Protein AF-A0A2N2MAZ5-F1 (afdb_monomer)

Structure (mmCIF, N/CA/C/O backbone):
data_AF-A0A2N2MAZ5-F1
#
_entry.id   AF-A0A2N2MAZ5-F1
#
loop_
_atom_site.group_PDB
_atom_site.id
_atom_site.type_symbol
_atom_site.label_atom_id
_atom_site.label_alt_id
_atom_site.label_comp_id
_atom_site.label_asym_id
_atom_site.label_entity_id
_atom_site.label_seq_id
_atom_site.pdbx_PDB_ins_code
_atom_site.Cartn_x
_atom_site.Cartn_y
_atom_site.Cartn_z
_atom_site.occupancy
_atom_site.B_iso_or_equiv
_atom_site.auth_seq_id
_atom_site.auth_comp_id
_atom_site.auth_asym_id
_atom_site.auth_atom_id
_atom_site.pdbx_PDB_model_num
ATOM 1 N N . MET A 1 1 ? -3.517 18.490 10.502 1.00 66.88 1 MET A N 1
ATOM 2 C CA . MET A 1 1 ? -3.251 17.790 9.231 1.00 66.88 1 MET A CA 1
ATOM 3 C C . MET A 1 1 ? -3.758 16.370 9.396 1.00 66.88 1 MET A C 1
ATOM 5 O O . MET A 1 1 ? -3.553 15.829 10.477 1.00 66.88 1 MET A O 1
ATOM 9 N N . ALA A 1 2 ? -4.507 15.838 8.432 1.00 86.56 2 ALA A N 1
ATOM 10 C CA . ALA A 1 2 ? -5.005 14.465 8.505 1.00 86.56 2 ALA A CA 1
ATOM 11 C C . ALA A 1 2 ? -3.912 13.504 8.016 1.00 86.56 2 ALA A C 1
ATOM 13 O O . ALA A 1 2 ? -3.274 13.804 7.014 1.00 86.56 2 ALA A O 1
ATOM 14 N N . ILE A 1 3 ? -3.709 12.390 8.721 1.00 90.56 3 ILE A N 1
ATOM 15 C CA . ILE A 1 3 ? -2.876 11.264 8.278 1.00 90.56 3 ILE A CA 1
ATOM 16 C C . ILE A 1 3 ? -3.806 10.315 7.527 1.00 90.56 3 ILE A C 1
ATOM 18 O O . ILE A 1 3 ? -4.800 9.862 8.098 1.00 90.56 3 ILE A O 1
ATOM 22 N N . ILE A 1 4 ? -3.518 10.056 6.254 1.00 94.81 4 ILE A N 1
ATOM 23 C CA . ILE A 1 4 ? -4.432 9.357 5.345 1.00 94.81 4 ILE A CA 1
ATOM 24 C C . ILE A 1 4 ? -3.898 7.954 5.073 1.00 94.81 4 ILE A C 1
ATOM 26 O O . ILE A 1 4 ? -2.732 7.793 4.728 1.00 94.81 4 ILE A O 1
ATOM 30 N N . PHE A 1 5 ? -4.742 6.934 5.232 1.00 97.62 5 PHE A N 1
ATOM 31 C CA . PHE A 1 5 ? -4.450 5.591 4.734 1.00 97.62 5 PHE A CA 1
ATOM 32 C C . PHE A 1 5 ? -4.928 5.475 3.291 1.00 97.62 5 PHE A C 1
ATOM 34 O O . PHE A 1 5 ? -6.099 5.742 2.999 1.00 97.62 5 PHE A O 1
ATOM 41 N N . GLU A 1 6 ? -4.032 5.091 2.389 1.00 97.50 6 GLU A N 1
ATOM 42 C CA . GLU A 1 6 ? -4.303 5.168 0.957 1.00 97.50 6 GLU A CA 1
ATOM 43 C C . GLU A 1 6 ? -3.510 4.153 0.140 1.00 97.50 6 GLU A C 1
ATOM 45 O O . GLU A 1 6 ? -2.449 3.682 0.546 1.00 97.50 6 GLU A O 1
ATOM 50 N N . LEU A 1 7 ? -4.032 3.863 -1.050 1.00 98.31 7 LEU A N 1
ATOM 51 C CA . LEU A 1 7 ? -3.271 3.350 -2.180 1.00 98.31 7 LEU A CA 1
ATOM 52 C C . LEU A 1 7 ? -2.748 4.547 -2.981 1.00 98.31 7 LEU A C 1
ATOM 54 O O . LEU A 1 7 ? -3.531 5.315 -3.536 1.00 98.31 7 LEU A O 1
ATOM 58 N N . TRP A 1 8 ? -1.432 4.663 -3.085 1.00 98.06 8 TRP A N 1
ATOM 59 C CA . TRP A 1 8 ? -0.757 5.516 -4.056 1.00 98.06 8 TRP A CA 1
ATOM 60 C C . TRP A 1 8 ? -0.323 4.673 -5.252 1.00 98.06 8 TRP A C 1
ATOM 62 O O . TRP A 1 8 ? 0.226 3.588 -5.063 1.00 98.06 8 TRP A O 1
ATOM 72 N N . ALA A 1 9 ? -0.559 5.150 -6.472 1.00 98.12 9 ALA A N 1
ATOM 73 C CA . ALA A 1 9 ? -0.110 4.486 -7.690 1.00 98.12 9 ALA A CA 1
ATOM 74 C C . ALA A 1 9 ? 0.414 5.484 -8.724 1.00 98.12 9 ALA A C 1
ATOM 76 O O . ALA A 1 9 ? -0.189 6.530 -8.954 1.00 98.12 9 ALA A O 1
ATOM 77 N N . GLU A 1 10 ? 1.500 5.121 -9.401 1.00 97.44 10 GLU A N 1
ATOM 78 C CA . GLU A 1 10 ? 2.094 5.887 -10.494 1.00 97.44 10 GLU A CA 1
ATOM 79 C C . GLU A 1 10 ? 1.993 5.113 -11.805 1.00 97.44 10 GLU A C 1
ATOM 81 O O . GLU A 1 10 ? 2.406 3.955 -11.908 1.00 97.44 10 GLU A O 1
ATOM 86 N N . CYS A 1 11 ? 1.438 5.766 -12.821 1.00 96.12 11 CYS A N 1
ATOM 87 C CA . CYS A 1 11 ? 1.209 5.215 -14.149 1.00 96.12 11 CYS A CA 1
ATOM 88 C C . CYS A 1 11 ? 2.252 5.726 -15.151 1.00 96.12 11 CYS A C 1
ATOM 90 O O . CYS A 1 11 ? 2.895 6.754 -14.949 1.00 96.12 11 CYS A O 1
ATOM 92 N N . LYS A 1 12 ? 2.416 5.002 -16.263 1.00 93.31 12 LYS A N 1
ATOM 93 C CA . LYS A 1 12 ? 3.396 5.348 -17.308 1.00 93.31 12 LYS A CA 1
ATOM 94 C C . LYS A 1 12 ? 3.058 6.641 -18.062 1.00 93.31 12 LYS A C 1
ATOM 96 O O . LYS A 1 12 ? 3.961 7.359 -18.477 1.00 93.31 12 LYS A O 1
ATOM 101 N N . ASP A 1 13 ? 1.772 6.902 -18.266 1.00 93.25 13 ASP A N 1
ATOM 102 C CA . ASP A 1 13 ? 1.250 7.992 -19.079 1.00 93.25 13 ASP A CA 1
ATOM 103 C C . ASP A 1 13 ? -0.189 8.334 -18.658 1.00 93.25 13 ASP A C 1
ATOM 105 O O . ASP A 1 13 ? -0.799 7.675 -17.809 1.00 93.25 13 ASP A O 1
ATOM 109 N N . GLU A 1 14 ? -0.733 9.393 -19.256 1.00 93.12 14 GLU A N 1
ATOM 110 C CA . GLU A 1 14 ? -2.081 9.879 -18.969 1.00 93.12 14 GLU A CA 1
ATOM 111 C C . GLU A 1 14 ? -3.180 8.866 -19.318 1.00 93.12 14 GLU A C 1
ATOM 113 O O . GLU A 1 14 ? -4.189 8.793 -18.615 1.00 93.12 14 GLU A O 1
ATOM 118 N N . GLN A 1 15 ? -2.992 8.069 -20.373 1.00 94.75 15 GLN A N 1
ATOM 119 C CA . GLN A 1 15 ? -3.976 7.076 -20.794 1.00 94.75 15 GLN A CA 1
ATOM 120 C C . GLN A 1 15 ? -4.059 5.933 -19.778 1.00 94.75 15 GLN A C 1
ATOM 122 O O . GLN A 1 15 ? -5.158 5.550 -19.372 1.00 94.75 15 GLN A O 1
ATOM 127 N N . ALA A 1 16 ? -2.911 5.417 -19.339 1.00 95.56 16 ALA A N 1
ATOM 128 C CA . ALA A 1 16 ? -2.824 4.405 -18.296 1.00 95.56 16 ALA A CA 1
ATOM 129 C C . ALA A 1 16 ? -3.440 4.914 -16.987 1.00 95.56 16 ALA A C 1
ATOM 131 O O . ALA A 1 16 ? -4.248 4.216 -16.378 1.00 95.56 16 ALA A O 1
ATOM 132 N N . LEU A 1 17 ? -3.154 6.166 -16.614 1.00 96.25 17 LEU A N 1
ATOM 133 C CA . LEU A 1 17 ? -3.755 6.795 -15.439 1.00 96.25 17 LEU A CA 1
ATOM 134 C C . LEU A 1 17 ? -5.281 6.880 -15.543 1.00 96.25 17 LEU A C 1
ATOM 136 O O . LEU A 1 17 ? -5.975 6.552 -14.587 1.00 96.25 17 LEU A O 1
ATOM 140 N N . ALA A 1 18 ? -5.820 7.290 -16.692 1.00 95.88 18 ALA A N 1
ATOM 141 C CA . ALA A 1 18 ? -7.265 7.374 -16.890 1.00 95.88 18 ALA A CA 1
ATOM 142 C C . ALA A 1 18 ? -7.947 6.001 -16.752 1.00 95.88 18 ALA A C 1
ATOM 144 O O . ALA A 1 18 ? -8.995 5.894 -16.116 1.00 95.88 18 ALA A O 1
ATOM 145 N N . GLN A 1 19 ? -7.336 4.946 -17.301 1.00 97.31 19 GLN A N 1
ATOM 146 C CA . GLN A 1 19 ? -7.826 3.575 -17.141 1.00 97.31 19 GLN A CA 1
ATOM 147 C C . GLN A 1 19 ? -7.755 3.125 -15.679 1.00 97.31 19 GLN A C 1
ATOM 149 O O . GLN A 1 19 ? -8.718 2.559 -15.164 1.00 97.31 19 GLN A O 1
ATOM 154 N N . PHE A 1 20 ? -6.639 3.401 -15.002 1.00 97.38 20 PHE A N 1
ATOM 155 C CA . PHE A 1 20 ? -6.448 3.062 -13.596 1.00 97.38 20 PHE A CA 1
ATOM 156 C C . PHE A 1 20 ? -7.485 3.753 -12.703 1.00 97.38 20 PHE A C 1
ATOM 158 O O . PHE A 1 20 ? -8.131 3.107 -11.887 1.00 97.38 20 PHE A O 1
ATOM 165 N N . VAL A 1 21 ? -7.722 5.049 -12.908 1.00 96.56 21 VAL A N 1
ATOM 166 C CA . VAL A 1 21 ? -8.749 5.814 -12.185 1.00 96.56 21 VAL A CA 1
ATOM 167 C C . VAL A 1 21 ? -10.137 5.224 -12.412 1.00 96.56 21 VAL A C 1
ATOM 169 O O . VAL A 1 21 ? -10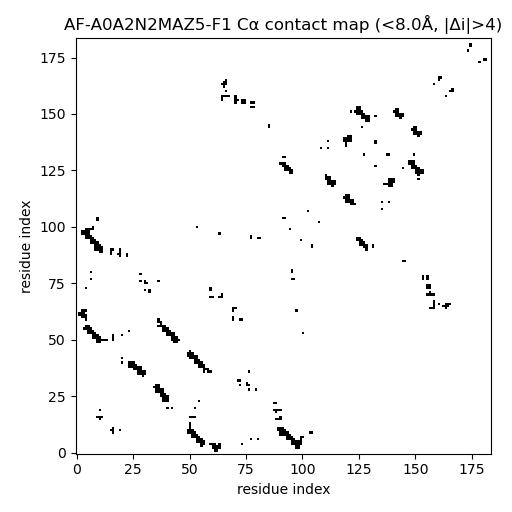.886 5.056 -11.455 1.00 96.56 21 VAL A O 1
ATOM 172 N N . HIS A 1 22 ? -10.468 4.867 -13.656 1.00 96.62 22 HIS A N 1
ATOM 173 C CA . HIS A 1 22 ? -11.750 4.243 -13.975 1.00 96.62 22 HIS A CA 1
ATOM 174 C C . HIS A 1 22 ? -11.938 2.892 -13.268 1.00 96.62 22 HIS A C 1
ATOM 176 O O . HIS A 1 22 ? -13.035 2.599 -12.804 1.00 96.62 22 HIS A O 1
ATOM 182 N N . HIS A 1 23 ? -10.872 2.095 -13.137 1.00 96.81 23 HIS A N 1
ATOM 183 C CA . HIS A 1 23 ? -10.903 0.809 -12.431 1.00 96.81 23 HIS A CA 1
ATOM 184 C C . HIS A 1 23 ? -11.268 0.949 -10.949 1.00 96.81 23 HIS A C 1
ATOM 186 O O . HIS A 1 23 ? -11.984 0.109 -10.414 1.00 96.81 23 HIS A O 1
ATOM 192 N N . PHE A 1 24 ? -10.809 2.019 -10.297 1.00 95.81 24 PHE A N 1
ATOM 193 C CA . PHE A 1 24 ? -11.068 2.280 -8.877 1.00 95.81 24 PHE A CA 1
ATOM 194 C C . PHE A 1 24 ? -12.278 3.195 -8.619 1.00 95.81 24 PHE A C 1
ATOM 196 O O . PHE A 1 24 ? -12.553 3.531 -7.463 1.00 95.81 24 PHE A O 1
ATOM 203 N N . ASP A 1 25 ? -13.017 3.603 -9.655 1.00 90.56 25 ASP A N 1
ATOM 204 C CA . ASP A 1 25 ? -14.131 4.538 -9.502 1.00 90.56 25 ASP A CA 1
ATOM 205 C C . ASP A 1 25 ? -15.249 3.940 -8.630 1.00 90.56 25 ASP A C 1
ATOM 207 O O . ASP A 1 25 ? -15.870 2.930 -8.965 1.00 90.56 25 ASP A O 1
ATOM 211 N N . ARG A 1 26 ? -15.501 4.585 -7.483 1.00 81.81 26 ARG A N 1
ATOM 212 C CA . ARG A 1 26 ? -16.566 4.255 -6.513 1.00 81.81 26 ARG A CA 1
ATOM 213 C C . ARG A 1 26 ? -16.586 2.795 -6.057 1.00 81.81 26 ARG A C 1
ATOM 215 O O . ARG A 1 26 ? -17.651 2.255 -5.739 1.00 81.81 26 ARG A O 1
ATOM 222 N N . VAL A 1 27 ? -15.417 2.169 -5.976 1.00 92.81 27 VAL A N 1
ATOM 223 C CA . VAL A 1 27 ? -15.287 0.834 -5.393 1.00 92.81 27 VAL A CA 1
ATOM 224 C C . VAL A 1 27 ? -15.753 0.867 -3.936 1.00 92.81 27 VAL A C 1
ATOM 226 O O . VAL A 1 27 ? -15.387 1.752 -3.156 1.00 92.81 27 VAL A O 1
ATOM 229 N N . LYS A 1 28 ? -16.586 -0.112 -3.580 1.00 95.69 28 LYS A N 1
ATOM 230 C CA . LYS A 1 28 ? -17.071 -0.322 -2.218 1.00 95.69 28 LYS A CA 1
ATOM 231 C C . LYS A 1 28 ? -16.528 -1.623 -1.665 1.00 95.69 28 LYS A C 1
ATOM 233 O O . LYS A 1 28 ? -16.618 -2.659 -2.323 1.00 95.69 28 LYS A O 1
ATOM 238 N N . PHE A 1 29 ? -16.038 -1.568 -0.438 1.00 95.75 29 PHE A N 1
ATOM 239 C CA . PHE A 1 29 ? -15.570 -2.724 0.304 1.00 95.75 29 PHE A CA 1
ATOM 240 C C . PHE A 1 29 ? -16.471 -2.981 1.500 1.00 95.75 29 PHE A C 1
ATOM 242 O O . PHE A 1 29 ? -16.730 -2.086 2.301 1.00 95.75 29 PHE A O 1
ATOM 249 N N . ASN A 1 30 ? -16.922 -4.227 1.621 1.00 95.50 30 ASN A N 1
ATOM 250 C CA . ASN A 1 30 ? -17.531 -4.731 2.841 1.00 95.50 30 ASN A CA 1
ATOM 251 C C . ASN A 1 30 ? -16.421 -5.400 3.642 1.00 95.50 30 ASN A C 1
ATOM 253 O O . ASN A 1 30 ? -15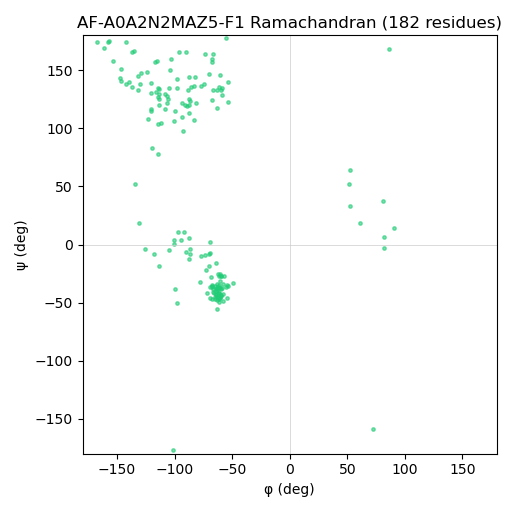.869 -6.423 3.229 1.00 95.50 30 ASN A O 1
ATOM 257 N N . LEU A 1 31 ? -16.042 -4.772 4.746 1.00 93.31 31 LEU A N 1
ATOM 258 C CA . LEU A 1 31 ? -14.999 -5.270 5.622 1.00 93.31 31 LEU A CA 1
ATOM 259 C C . LEU A 1 31 ? -15.525 -6.465 6.430 1.00 93.31 31 LEU A C 1
ATOM 261 O O . LEU A 1 31 ? -16.662 -6.404 6.912 1.00 93.31 31 LEU A O 1
ATOM 265 N N . PRO A 1 32 ? -14.737 -7.544 6.602 1.00 90.69 32 PRO A N 1
ATOM 266 C CA . PRO A 1 32 ? -15.082 -8.649 7.496 1.00 90.69 32 PRO A CA 1
ATOM 267 C C . PRO A 1 32 ? -15.513 -8.207 8.901 1.00 90.69 32 PRO A C 1
ATOM 269 O O . PRO A 1 32 ? -16.419 -8.816 9.470 1.00 90.69 32 PRO A O 1
ATOM 272 N N . ALA A 1 33 ? -14.949 -7.113 9.425 1.00 88.31 33 ALA A N 1
ATOM 273 C CA . ALA A 1 33 ? -15.356 -6.513 10.698 1.00 88.31 33 ALA A CA 1
ATOM 274 C C . ALA A 1 33 ? -16.752 -5.837 10.689 1.00 88.31 33 ALA A C 1
ATOM 276 O O . ALA A 1 33 ? -17.180 -5.287 11.702 1.00 88.31 33 ALA A O 1
ATOM 277 N N . GLY A 1 34 ? -17.488 -5.877 9.572 1.00 89.44 34 GLY A N 1
ATOM 278 C CA . GLY A 1 34 ? -18.874 -5.405 9.464 1.00 89.44 34 GLY A CA 1
ATOM 279 C C . GLY A 1 34 ? -19.031 -3.939 9.054 1.00 89.44 34 GLY A C 1
ATOM 280 O O . GLY A 1 34 ? -20.119 -3.379 9.184 1.00 89.44 34 GLY A O 1
ATOM 281 N N . LYS A 1 35 ? -17.964 -3.307 8.558 1.00 93.00 35 LYS A N 1
ATOM 282 C CA . LYS A 1 35 ? -17.953 -1.903 8.128 1.00 93.00 35 LYS A CA 1
ATOM 283 C C . LYS A 1 35 ? -17.964 -1.798 6.602 1.00 93.00 35 LYS A C 1
ATOM 285 O O . LYS A 1 35 ? -17.208 -2.492 5.932 1.00 93.00 35 LYS A O 1
ATOM 290 N N . GLU A 1 36 ? -18.792 -0.919 6.043 1.00 95.69 36 GLU A N 1
ATOM 291 C CA . GLU A 1 36 ? -18.706 -0.559 4.619 1.00 95.69 36 GLU A CA 1
ATOM 292 C C . GLU A 1 36 ? -17.727 0.612 4.449 1.00 95.69 36 GLU A C 1
ATOM 294 O O . GLU A 1 36 ? -17.795 1.606 5.174 1.00 95.69 36 GLU A O 1
ATOM 299 N N . ILE A 1 37 ? -16.823 0.498 3.477 1.00 95.00 37 ILE A N 1
ATOM 300 C CA . ILE A 1 37 ? -15.869 1.536 3.086 1.00 95.00 37 ILE A CA 1
ATOM 301 C C . ILE A 1 37 ? -16.106 1.896 1.621 1.00 95.00 37 ILE A C 1
ATOM 303 O O . ILE A 1 37 ? -16.155 1.026 0.754 1.00 95.00 37 ILE A O 1
ATOM 307 N N . ILE A 1 38 ? -16.221 3.195 1.343 1.00 95.50 38 ILE A N 1
ATOM 308 C CA . ILE A 1 38 ? -16.311 3.739 -0.017 1.00 95.50 38 ILE A CA 1
ATOM 309 C C . ILE A 1 38 ? -14.977 4.392 -0.348 1.00 95.50 38 ILE A C 1
ATOM 311 O O . ILE A 1 38 ? -14.509 5.248 0.409 1.00 95.50 38 ILE A O 1
ATOM 315 N N . LEU A 1 39 ? -14.375 3.983 -1.459 1.00 95.38 39 LEU A N 1
ATOM 316 C CA . LEU A 1 39 ? -13.124 4.549 -1.941 1.00 95.38 39 LEU A CA 1
ATOM 317 C C . LEU A 1 39 ? -13.376 5.764 -2.834 1.00 95.38 39 LEU A C 1
ATOM 319 O O . LEU A 1 39 ? -14.327 5.805 -3.618 1.00 95.38 39 LEU A O 1
ATOM 323 N N . TYR A 1 40 ? -12.480 6.735 -2.724 1.00 94.69 40 TYR A N 1
ATOM 324 C CA . TYR A 1 40 ? -12.433 7.930 -3.551 1.00 94.69 40 TYR A CA 1
ATOM 325 C C . TYR A 1 40 ? -11.096 7.974 -4.267 1.00 94.69 40 TYR A C 1
ATOM 327 O O . TYR A 1 40 ? -10.066 7.676 -3.666 1.00 94.69 40 TYR A O 1
ATOM 335 N N . VAL A 1 41 ? -11.128 8.361 -5.538 1.00 96.31 41 VAL A N 1
ATOM 336 C CA . VAL A 1 41 ? -9.932 8.498 -6.364 1.00 96.31 41 VAL A CA 1
ATOM 337 C C . VAL A 1 41 ? -9.633 9.975 -6.565 1.00 96.31 41 VAL A C 1
ATOM 339 O O . VAL A 1 41 ? -10.489 10.739 -7.009 1.00 96.31 41 VAL A O 1
ATOM 342 N N . GLU A 1 42 ? -8.401 10.365 -6.276 1.00 95.50 42 GLU A N 1
ATOM 343 C CA . GLU A 1 42 ? -7.855 11.679 -6.574 1.00 95.50 42 GLU A CA 1
ATOM 344 C C . GLU A 1 42 ? -6.710 11.550 -7.574 1.00 95.50 42 GLU A C 1
ATOM 346 O O . GLU A 1 42 ? -5.801 10.734 -7.423 1.00 95.50 42 GLU A O 1
ATOM 351 N N . VAL A 1 43 ? -6.767 12.368 -8.621 1.00 95.50 43 VAL A N 1
ATOM 352 C CA . VAL A 1 43 ? -5.766 12.395 -9.684 1.00 95.50 43 VAL A CA 1
ATOM 353 C C . VAL A 1 43 ? -4.721 13.452 -9.364 1.00 95.50 43 VAL A C 1
ATOM 355 O O . VAL A 1 43 ? -5.039 14.636 -9.274 1.00 95.50 43 VAL A O 1
ATOM 358 N N . ILE A 1 44 ? -3.462 13.032 -9.274 1.00 91.69 44 ILE A N 1
ATOM 359 C CA . ILE A 1 44 ? -2.321 13.909 -9.035 1.00 91.69 44 ILE A CA 1
ATOM 360 C C . ILE A 1 44 ? -1.471 13.943 -10.305 1.00 91.69 44 ILE A C 1
ATOM 362 O O . ILE A 1 44 ? -0.736 13.011 -10.630 1.00 91.69 44 ILE A O 1
ATOM 366 N N . LYS A 1 45 ? -1.567 15.055 -11.035 1.00 83.69 45 LYS A N 1
ATOM 367 C CA . LYS A 1 45 ? -0.741 15.325 -12.215 1.00 83.69 45 LYS A CA 1
ATOM 368 C C . LYS A 1 45 ? 0.261 16.419 -11.879 1.00 83.69 45 LYS A C 1
ATOM 370 O O . LYS A 1 45 ? -0.129 17.561 -11.642 1.00 83.69 45 LYS A O 1
ATOM 375 N N . LYS A 1 46 ? 1.553 16.086 -11.915 1.00 79.25 46 LYS A N 1
ATOM 376 C CA . LYS A 1 46 ? 2.648 17.071 -11.923 1.00 79.25 46 LYS A CA 1
ATOM 377 C C . LYS A 1 46 ? 3.454 16.877 -13.212 1.00 79.25 46 LYS A C 1
ATOM 379 O O . LYS A 1 46 ? 4.448 16.148 -13.214 1.00 79.25 46 LYS A O 1
ATOM 384 N N . PRO A 1 47 ? 2.996 17.456 -14.338 1.00 59.97 47 PRO A N 1
ATOM 385 C CA . PRO A 1 47 ? 3.715 17.370 -15.602 1.00 59.97 47 PRO A CA 1
ATOM 386 C C . PRO A 1 47 ? 5.118 17.991 -15.480 1.00 59.97 47 PRO A C 1
ATOM 388 O O . PRO A 1 47 ? 5.273 18.982 -14.762 1.00 59.97 47 PRO A O 1
ATOM 391 N N . PRO A 1 48 ? 6.132 17.459 -16.185 1.00 59.50 48 PRO A N 1
ATOM 392 C CA . PRO A 1 48 ? 6.015 16.465 -17.257 1.00 59.50 48 PRO A CA 1
ATOM 393 C C . PRO A 1 48 ? 6.083 14.991 -16.814 1.00 59.50 48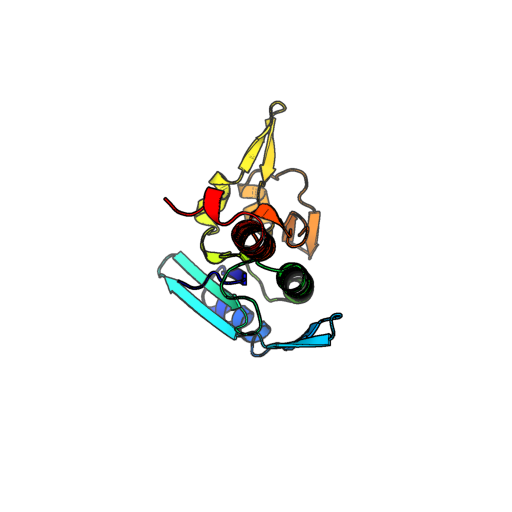 PRO A C 1
ATOM 395 O O . PRO A 1 48 ? 5.896 14.123 -17.659 1.00 59.50 48 PRO A O 1
ATOM 398 N N . SER A 1 49 ? 6.368 14.683 -15.546 1.00 72.44 49 SER A N 1
ATOM 399 C CA . SER A 1 49 ? 6.889 13.359 -15.164 1.00 72.44 49 SER A CA 1
ATOM 400 C C . SER A 1 49 ? 6.026 12.534 -14.209 1.00 72.44 49 SER A C 1
ATOM 402 O O . SER A 1 49 ? 6.354 11.369 -14.000 1.00 72.44 49 SER A O 1
ATOM 404 N N . LEU A 1 50 ? 4.948 13.086 -13.638 1.00 87.94 50 LEU A N 1
ATOM 405 C CA . LEU A 1 50 ? 4.125 12.363 -12.663 1.00 87.94 50 LEU A CA 1
ATOM 406 C C . LEU A 1 50 ? 2.669 12.209 -13.113 1.00 87.94 50 LEU A C 1
ATOM 408 O O . LEU A 1 50 ? 1.921 13.191 -13.198 1.00 87.94 50 LEU A O 1
ATOM 412 N N . PHE A 1 51 ? 2.273 10.952 -13.311 1.00 94.81 51 PHE A N 1
ATOM 413 C CA . PHE A 1 51 ? 0.901 10.509 -13.557 1.00 94.81 51 PHE A CA 1
ATOM 414 C C . PHE A 1 51 ? 0.441 9.642 -12.380 1.00 94.81 51 PHE A C 1
ATOM 416 O O . PHE A 1 51 ? 0.470 8.415 -12.456 1.00 94.81 51 PHE A O 1
ATOM 423 N N . GLY A 1 52 ? 0.077 10.289 -11.272 1.00 95.75 52 GLY A N 1
ATOM 424 C CA . GLY A 1 52 ? -0.262 9.629 -10.015 1.00 95.75 52 GLY A CA 1
ATOM 425 C C . GLY A 1 52 ? -1.763 9.584 -9.729 1.00 95.75 52 GLY A C 1
ATOM 426 O O . GLY A 1 52 ? -2.515 10.482 -10.119 1.00 95.75 52 GLY A O 1
ATOM 427 N N . ALA A 1 53 ? -2.194 8.550 -9.013 1.00 96.94 53 ALA A N 1
ATOM 428 C CA . ALA A 1 53 ? -3.524 8.443 -8.431 1.00 96.94 53 ALA A CA 1
ATOM 429 C C . ALA A 1 53 ? -3.425 8.062 -6.954 1.00 96.94 53 ALA A C 1
ATOM 431 O O . ALA A 1 53 ? -2.663 7.173 -6.573 1.00 96.94 53 ALA A O 1
ATOM 432 N N . ARG A 1 54 ? -4.255 8.714 -6.145 1.00 96.69 54 ARG A N 1
ATOM 433 C CA . ARG A 1 54 ? -4.429 8.457 -4.720 1.00 96.69 54 ARG A CA 1
ATOM 434 C C . ARG A 1 54 ? -5.826 7.912 -4.484 1.00 96.69 54 ARG A C 1
ATOM 436 O O . ARG A 1 54 ? -6.804 8.526 -4.902 1.00 96.69 54 ARG A O 1
ATOM 443 N N . ILE A 1 55 ? -5.921 6.754 -3.842 1.00 97.56 55 ILE A N 1
ATOM 444 C CA . ILE A 1 55 ? -7.183 6.083 -3.542 1.00 97.56 55 I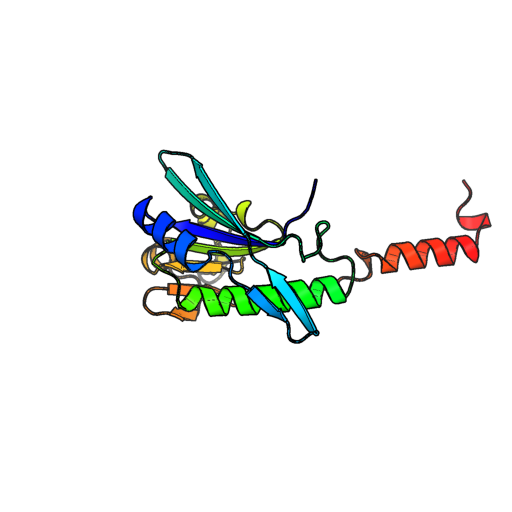LE A CA 1
ATOM 445 C C . ILE A 1 55 ? -7.291 5.931 -2.035 1.00 97.56 55 ILE A C 1
ATOM 447 O O . ILE A 1 55 ? -6.505 5.216 -1.419 1.00 97.56 55 ILE A O 1
ATOM 451 N N . SER A 1 56 ? -8.270 6.598 -1.439 1.00 96.31 56 SER A N 1
ATOM 452 C CA . SER A 1 56 ? -8.438 6.653 0.013 1.00 96.31 56 SER A CA 1
ATOM 453 C C . SER A 1 56 ? -9.913 6.622 0.400 1.00 96.31 56 SER A C 1
ATOM 455 O O . SER A 1 56 ? -10.806 6.632 -0.450 1.00 96.31 56 SER A O 1
ATOM 457 N N . SER A 1 57 ? -10.194 6.556 1.700 1.00 95.19 57 SER A N 1
ATOM 458 C CA . SER A 1 57 ? -11.555 6.661 2.215 1.00 95.19 57 SER A CA 1
ATOM 459 C C . SER A 1 57 ? -11.617 7.546 3.446 1.00 95.19 57 SER A C 1
ATOM 461 O O . SER A 1 57 ? -10.854 7.362 4.391 1.00 95.19 57 SER A O 1
ATOM 463 N N . SER A 1 58 ? -12.616 8.428 3.491 1.00 93.31 58 SER A N 1
ATOM 464 C CA . SER A 1 58 ? -12.989 9.152 4.710 1.00 93.31 58 SER A CA 1
ATOM 465 C C . SER A 1 58 ? -13.615 8.246 5.780 1.00 93.31 58 SER A C 1
ATOM 467 O O . SER A 1 58 ? -13.891 8.709 6.881 1.00 93.31 58 SER A O 1
ATOM 469 N N . GLY A 1 59 ? -13.896 6.978 5.454 1.00 93.44 59 GLY A N 1
ATOM 470 C CA . GLY A 1 59 ? -14.378 5.977 6.404 1.00 93.44 59 GLY A CA 1
ATOM 471 C C . GLY A 1 59 ? -13.283 5.402 7.306 1.00 93.44 59 GLY A C 1
ATOM 472 O O . GLY A 1 59 ? -13.608 4.694 8.256 1.00 93.44 59 GLY A O 1
ATOM 473 N N . LEU A 1 60 ? -12.007 5.685 7.035 1.00 95.00 60 LEU A N 1
ATOM 474 C CA . LEU A 1 60 ? -10.868 5.270 7.859 1.00 95.00 60 LEU A CA 1
ATOM 475 C C . LEU A 1 60 ? -10.431 6.381 8.823 1.00 95.00 60 LEU A C 1
ATOM 477 O O . LEU A 1 60 ? -10.842 7.535 8.691 1.00 95.00 60 LEU A O 1
ATOM 481 N N . SER A 1 61 ? -9.603 6.032 9.812 1.00 93.25 61 SER A N 1
ATOM 482 C CA . SER A 1 61 ? -9.033 7.018 10.739 1.00 93.25 61 SER A CA 1
ATOM 483 C C . SER A 1 61 ? -8.218 8.072 9.984 1.00 93.25 61 SER A C 1
ATOM 485 O O . SER A 1 61 ? -7.403 7.740 9.133 1.00 93.25 61 SER A O 1
ATOM 487 N N . GLY A 1 62 ? -8.412 9.346 10.335 1.00 93.31 62 GLY A N 1
ATOM 488 C CA . GLY A 1 62 ? -7.617 10.472 9.828 1.00 93.31 62 GLY A CA 1
ATOM 489 C C . GLY A 1 62 ? -6.410 10.831 10.702 1.00 93.31 62 GLY A C 1
ATOM 490 O O . GLY A 1 62 ? -5.838 11.909 10.543 1.00 93.31 62 GLY A O 1
ATOM 491 N N . PHE A 1 63 ? -6.059 9.988 11.680 1.00 90.81 63 PHE A N 1
ATOM 492 C CA . PHE A 1 63 ? -5.012 10.256 12.678 1.00 90.81 63 PHE A CA 1
ATOM 493 C C . PHE A 1 63 ? -4.016 9.100 12.831 1.00 90.81 63 PHE A C 1
ATOM 495 O O . PHE A 1 63 ? -3.324 9.022 13.855 1.00 90.81 63 PHE A O 1
ATOM 502 N N . GLY A 1 64 ? -3.959 8.207 11.839 1.00 91.38 64 GLY A N 1
ATOM 503 C CA . GLY A 1 64 ? -3.213 6.957 11.918 1.00 91.38 64 GLY A CA 1
ATOM 504 C C . GLY A 1 64 ? -3.888 5.938 12.836 1.00 91.38 64 GLY A C 1
ATOM 505 O O . GLY A 1 64 ? -5.082 6.024 13.136 1.00 91.38 64 GLY A O 1
ATOM 506 N N . ILE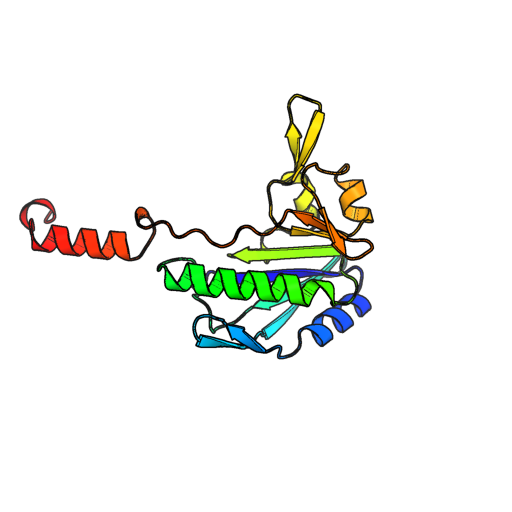 A 1 65 ? -3.100 4.983 13.317 1.00 93.38 65 ILE A N 1
ATOM 507 C CA . ILE A 1 65 ? -3.563 3.915 14.205 1.00 93.38 65 ILE A CA 1
ATOM 508 C C . ILE A 1 65 ? -3.584 4.428 15.651 1.00 93.38 65 ILE A C 1
ATOM 510 O O . ILE A 1 65 ? -2.534 4.602 16.275 1.00 93.38 65 ILE A O 1
ATOM 514 N N . ARG A 1 66 ? -4.777 4.677 16.198 1.00 92.38 66 ARG A N 1
ATOM 515 C CA . ARG A 1 66 ? -4.979 5.117 17.591 1.00 92.38 66 ARG A CA 1
ATOM 516 C C . ARG A 1 66 ? -5.687 4.083 18.445 1.00 92.38 66 ARG A C 1
ATOM 518 O O . ARG A 1 66 ? -5.572 4.155 19.661 1.00 92.38 66 ARG A O 1
ATOM 525 N N . THR A 1 67 ? -6.362 3.130 17.821 1.00 92.56 67 THR A N 1
ATOM 526 C CA . THR A 1 67 ? -7.095 2.035 18.450 1.00 92.56 67 THR A CA 1
ATOM 527 C C . THR A 1 67 ? -6.803 0.718 17.729 1.00 92.56 67 THR A C 1
ATOM 529 O O . THR A 1 67 ? -6.285 0.705 16.611 1.00 92.56 67 THR A O 1
ATOM 532 N N . ILE A 1 68 ? -7.177 -0.405 18.347 1.00 93.38 68 ILE A N 1
ATOM 533 C CA . ILE A 1 68 ? -7.141 -1.719 17.684 1.00 93.38 68 ILE A CA 1
ATOM 534 C C . ILE A 1 68 ? -8.043 -1.720 16.440 1.00 93.38 68 ILE A C 1
ATOM 536 O O . ILE A 1 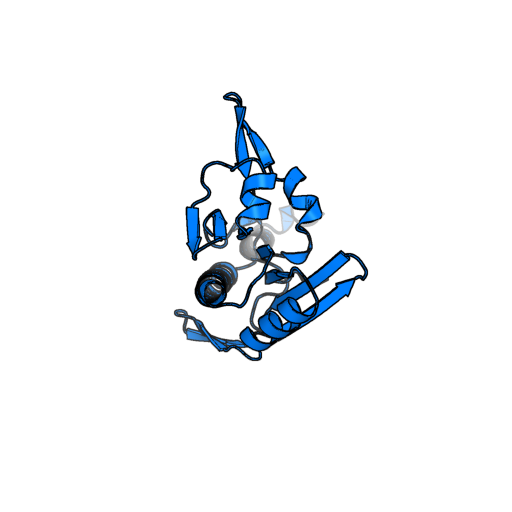68 ? -7.664 -2.286 15.418 1.00 93.38 68 ILE A O 1
ATOM 540 N N . GLN A 1 69 ? -9.203 -1.054 16.501 1.00 94.31 69 GLN A N 1
ATOM 541 C CA . GLN A 1 69 ? -10.130 -0.987 15.370 1.00 94.31 69 GLN A CA 1
ATOM 542 C C . GLN A 1 69 ? -9.508 -0.277 14.163 1.00 94.31 69 GLN A C 1
ATOM 544 O O . GLN A 1 69 ? -9.711 -0.728 13.043 1.00 94.31 69 GLN A O 1
ATOM 549 N N . ASP A 1 70 ? -8.698 0.766 14.375 1.00 95.00 70 ASP A N 1
ATOM 550 C CA . ASP A 1 70 ? -7.992 1.438 13.275 1.00 95.00 70 ASP A CA 1
ATOM 551 C C . ASP A 1 70 ? -7.024 0.482 12.567 1.00 95.00 70 ASP A C 1
ATOM 553 O O . ASP A 1 70 ? -6.948 0.472 11.341 1.00 95.00 70 ASP A O 1
ATOM 557 N N . ALA A 1 71 ? -6.299 -0.342 13.332 1.00 96.06 71 ALA A N 1
ATOM 558 C CA . ALA A 1 71 ? -5.391 -1.334 12.763 1.00 96.06 71 ALA A CA 1
ATOM 559 C C . ALA A 1 71 ? -6.153 -2.424 11.991 1.00 96.06 71 ALA A C 1
ATOM 561 O O . ALA A 1 71 ? -5.722 -2.809 10.905 1.00 96.06 71 ALA A O 1
ATOM 562 N N . ILE A 1 72 ? -7.289 -2.895 12.521 1.00 96.56 72 ILE A N 1
ATOM 563 C CA . ILE A 1 72 ? -8.147 -3.885 11.853 1.00 96.56 72 ILE A CA 1
ATOM 564 C C . ILE A 1 72 ? -8.699 -3.308 10.547 1.00 96.56 72 ILE A C 1
ATOM 566 O O . ILE A 1 72 ? -8.459 -3.882 9.486 1.00 96.56 72 ILE A O 1
ATOM 570 N N . ASP A 1 73 ? -9.372 -2.157 10.608 1.00 96.81 73 ASP A N 1
ATOM 571 C CA . ASP A 1 73 ? -10.017 -1.529 9.453 1.00 96.81 73 ASP A CA 1
ATOM 572 C C . ASP A 1 73 ? -9.006 -1.247 8.334 1.00 96.81 73 ASP A C 1
ATOM 574 O O . ASP A 1 73 ? -9.238 -1.613 7.179 1.00 96.81 73 ASP A O 1
ATOM 578 N N . SER A 1 74 ? -7.865 -0.632 8.663 1.00 97.31 74 SER A N 1
ATOM 579 C CA . SER A 1 74 ? -6.833 -0.319 7.672 1.00 97.31 74 SER A CA 1
ATOM 580 C C . SER A 1 74 ? -6.174 -1.579 7.105 1.00 97.31 74 SER A C 1
ATOM 582 O O . SER A 1 74 ? -5.930 -1.637 5.902 1.00 97.31 74 SER A O 1
ATOM 584 N N . THR A 1 75 ? -5.963 -2.625 7.914 1.00 97.75 75 THR A N 1
ATOM 585 C CA . THR A 1 75 ? -5.436 -3.908 7.415 1.00 97.75 75 THR A CA 1
ATOM 586 C C . THR A 1 75 ? -6.409 -4.571 6.446 1.00 97.75 75 THR A C 1
ATOM 588 O O . THR A 1 75 ? -6.007 -5.014 5.369 1.00 97.75 75 THR A O 1
ATOM 591 N N . GLU A 1 76 ? -7.695 -4.635 6.797 1.00 97.75 76 GLU A N 1
ATOM 592 C CA . GLU A 1 76 ? -8.722 -5.240 5.948 1.00 97.75 76 GLU A CA 1
ATOM 593 C C . GLU A 1 76 ? -8.883 -4.465 4.636 1.00 97.75 76 GLU A C 1
ATOM 595 O O . GLU A 1 76 ? -8.910 -5.079 3.565 1.00 97.75 76 GLU A O 1
ATOM 600 N N . VAL A 1 77 ? -8.904 -3.127 4.688 1.00 97.69 77 VAL A N 1
ATOM 601 C CA . VAL A 1 77 ? -8.901 -2.292 3.478 1.00 97.69 77 VAL A CA 1
ATOM 602 C C . VAL A 1 77 ? -7.632 -2.513 2.664 1.00 97.69 77 VAL A C 1
ATOM 604 O O . VAL A 1 77 ? -7.728 -2.690 1.452 1.00 97.69 77 VAL A O 1
ATOM 607 N N . GLY A 1 78 ? -6.455 -2.547 3.290 1.00 97.81 78 GLY A N 1
ATOM 608 C CA . GLY A 1 78 ? -5.188 -2.731 2.587 1.00 97.81 78 GLY A CA 1
ATOM 609 C C . GLY A 1 78 ? -5.109 -4.067 1.850 1.00 97.81 78 GLY A C 1
ATOM 610 O O . GLY A 1 78 ? -4.723 -4.117 0.681 1.00 97.81 78 GLY A O 1
ATOM 611 N N . LEU A 1 79 ? -5.574 -5.147 2.481 1.00 97.31 79 LEU A N 1
ATOM 612 C CA . LEU A 1 79 ? -5.679 -6.463 1.848 1.00 97.31 79 LEU A CA 1
ATOM 613 C C . LEU A 1 79 ? -6.645 -6.450 0.655 1.00 97.31 79 LEU A C 1
ATOM 615 O O . LEU A 1 79 ? -6.309 -6.986 -0.405 1.00 97.31 79 LEU A O 1
ATOM 619 N N . GLN A 1 80 ? -7.818 -5.824 0.796 1.00 97.38 80 GLN A N 1
ATOM 620 C CA . GLN A 1 80 ? -8.786 -5.711 -0.300 1.00 97.38 80 GLN A CA 1
ATOM 621 C C . GLN A 1 80 ? -8.266 -4.826 -1.441 1.00 97.38 80 GLN A C 1
ATOM 623 O O . GLN A 1 80 ? -8.436 -5.184 -2.606 1.00 97.38 80 GLN A O 1
ATOM 628 N N . LEU A 1 81 ? -7.566 -3.730 -1.133 1.00 97.88 81 LEU A N 1
ATOM 629 C CA . LEU A 1 81 ? -6.914 -2.871 -2.121 1.00 97.88 81 LEU A CA 1
ATOM 630 C C . LEU A 1 81 ? -5.852 -3.644 -2.911 1.00 97.88 81 LEU A C 1
ATOM 632 O O . LEU A 1 81 ? -5.900 -3.626 -4.138 1.00 97.88 81 LEU A O 1
ATOM 636 N N . TYR A 1 82 ? -4.945 -4.379 -2.255 1.00 98.12 82 TYR A N 1
ATOM 637 C CA . TYR A 1 82 ? -3.960 -5.206 -2.965 1.00 98.12 82 TYR A CA 1
ATOM 638 C C . TYR A 1 82 ? -4.623 -6.314 -3.787 1.00 98.12 82 TYR A C 1
ATOM 640 O O . TYR A 1 82 ? -4.180 -6.600 -4.897 1.00 98.12 82 TYR A O 1
ATOM 648 N N . TYR A 1 83 ? -5.691 -6.938 -3.284 1.00 96.75 83 TYR A N 1
ATOM 649 C CA . TYR A 1 83 ? -6.441 -7.925 -4.059 1.00 96.75 83 TYR A CA 1
ATOM 650 C C . TYR A 1 83 ? -7.061 -7.301 -5.316 1.00 96.75 83 TYR A C 1
ATOM 652 O O . TYR A 1 83 ? -6.912 -7.844 -6.409 1.00 96.75 83 TYR A O 1
ATOM 660 N N . HIS A 1 84 ? -7.699 -6.139 -5.183 1.00 97.44 84 HIS A N 1
ATOM 661 C CA . HIS A 1 84 ? -8.322 -5.426 -6.294 1.00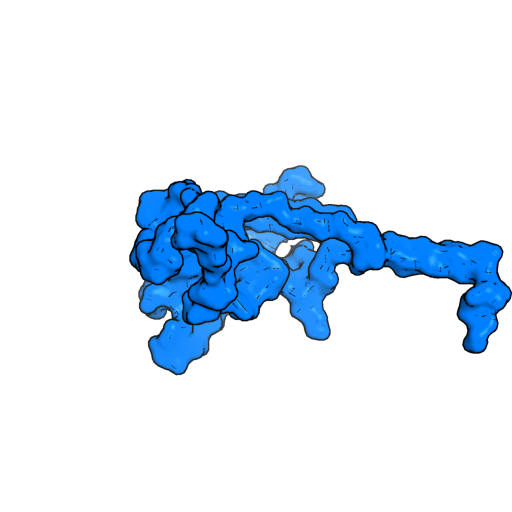 97.44 84 HIS A CA 1
ATOM 662 C C . HIS A 1 84 ? -7.290 -4.895 -7.304 1.00 97.44 84 HIS A C 1
ATOM 664 O O . HIS A 1 84 ? -7.513 -4.955 -8.515 1.00 97.44 84 HIS A O 1
ATOM 670 N N . LEU A 1 85 ? -6.123 -4.462 -6.817 1.00 98.00 85 LEU A N 1
ATOM 671 C CA . LEU A 1 85 ? -4.996 -3.978 -7.615 1.00 98.00 85 LEU A CA 1
ATOM 672 C C . 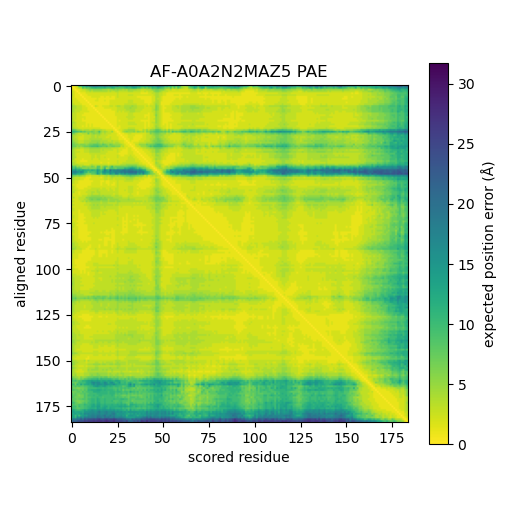LEU A 1 85 ? -4.431 -5.048 -8.563 1.00 98.00 85 LEU A C 1
ATOM 674 O O . LEU A 1 85 ? -3.921 -4.706 -9.628 1.00 98.00 85 LEU A O 1
ATOM 678 N N . LYS A 1 86 ? -4.567 -6.345 -8.247 1.00 97.44 86 LYS A N 1
ATOM 679 C CA . LYS A 1 86 ? -4.166 -7.430 -9.166 1.00 97.44 86 LYS A CA 1
ATOM 680 C C . LYS A 1 86 ? -4.904 -7.389 -10.504 1.00 97.44 86 LYS A C 1
ATOM 682 O O . LYS A 1 86 ? -4.371 -7.859 -11.507 1.00 97.44 86 LYS A O 1
ATOM 687 N N . PHE A 1 87 ? -6.112 -6.836 -10.512 1.00 97.25 87 PHE A N 1
ATOM 688 C CA . PHE A 1 87 ? -6.960 -6.735 -11.695 1.00 97.25 87 PHE A CA 1
ATOM 689 C C . PHE A 1 87 ? -6.921 -5.345 -12.334 1.00 97.25 87 PHE A C 1
ATOM 691 O O . PHE A 1 87 ? -7.601 -5.127 -13.332 1.00 97.25 87 PHE A O 1
ATOM 698 N N . ALA A 1 88 ? -6.144 -4.414 -11.774 1.00 97.31 88 ALA A N 1
ATOM 699 C CA . ALA A 1 88 ? -6.055 -3.058 -12.291 1.00 97.31 88 ALA A CA 1
ATOM 700 C C . ALA A 1 88 ? -5.374 -3.015 -13.673 1.00 97.31 88 ALA A C 1
ATOM 702 O O . ALA A 1 88 ? -4.578 -3.901 -14.006 1.00 97.31 88 ALA A O 1
ATOM 703 N N . PRO A 1 89 ? -5.623 -1.968 -14.475 1.00 97.00 89 PRO A N 1
ATOM 704 C CA . PRO A 1 89 ? -4.821 -1.637 -15.652 1.00 97.00 89 PRO A CA 1
ATOM 705 C C . PRO A 1 89 ? -3.330 -1.473 -15.335 1.00 97.00 89 PRO A C 1
ATOM 707 O O . PRO A 1 89 ? -2.896 -1.600 -14.188 1.00 97.00 89 PRO A O 1
ATOM 710 N N . ASP A 1 90 ? -2.519 -1.220 -16.358 1.00 96.12 90 ASP A N 1
ATOM 711 C CA . ASP A 1 90 ? -1.077 -1.107 -16.166 1.00 96.12 90 ASP A CA 1
ATOM 712 C C . ASP A 1 90 ? -0.681 0.119 -15.332 1.00 96.12 90 ASP A C 1
ATOM 714 O O . ASP A 1 90 ? -1.105 1.242 -15.601 1.00 96.12 90 ASP A O 1
ATOM 718 N N . PHE A 1 91 ? 0.198 -0.106 -14.360 1.00 97.50 91 PHE A N 1
ATOM 719 C CA . PHE A 1 91 ? 0.846 0.901 -13.524 1.00 97.50 91 PHE A CA 1
ATOM 720 C C . PHE A 1 91 ? 2.331 0.547 -13.379 1.00 97.50 91 PHE A C 1
ATOM 722 O O . PHE A 1 91 ? 2.749 -0.557 -13.711 1.00 97.50 91 PHE A O 1
ATOM 729 N N . ARG A 1 92 ? 3.159 1.477 -12.910 1.00 97.38 92 ARG A N 1
ATOM 730 C CA . ARG A 1 92 ? 4.601 1.246 -12.729 1.00 97.38 92 ARG A CA 1
ATOM 731 C C . ARG A 1 92 ? 4.974 0.940 -11.291 1.00 97.38 92 ARG A C 1
ATOM 733 O O . ARG A 1 92 ? 5.838 0.107 -11.027 1.00 97.38 92 ARG A O 1
ATOM 740 N N . PHE A 1 93 ? 4.308 1.623 -10.374 1.00 97.88 93 PHE A N 1
ATOM 741 C CA . PHE A 1 93 ? 4.541 1.542 -8.945 1.00 97.88 93 PHE A CA 1
ATOM 742 C C . PHE A 1 93 ? 3.217 1.733 -8.214 1.00 97.88 93 PHE A C 1
ATOM 744 O O . PHE A 1 93 ? 2.393 2.544 -8.633 1.00 97.88 93 PHE A O 1
ATOM 751 N N . ALA A 1 94 ? 3.009 0.978 -7.143 1.00 98.38 94 ALA A N 1
ATOM 752 C CA . ALA A 1 94 ? 1.884 1.159 -6.247 1.00 98.38 94 ALA A CA 1
ATOM 753 C C . ALA A 1 94 ? 2.260 0.789 -4.812 1.00 98.38 94 ALA A C 1
ATOM 755 O O . ALA A 1 94 ? 2.983 -0.179 -4.580 1.00 98.38 94 ALA A O 1
ATOM 756 N N . ARG A 1 95 ? 1.731 1.523 -3.838 1.00 97.75 95 ARG A N 1
ATOM 757 C CA . ARG A 1 95 ? 1.965 1.300 -2.411 1.00 97.75 95 ARG A CA 1
ATOM 758 C C . ARG A 1 95 ? 0.691 1.570 -1.633 1.00 97.75 95 ARG A C 1
ATOM 760 O O . ARG A 1 95 ? 0.013 2.555 -1.893 1.00 97.75 95 ARG A O 1
ATOM 767 N N . ILE A 1 96 ? 0.401 0.712 -0.662 1.00 98.25 96 ILE A N 1
ATOM 768 C CA . ILE A 1 96 ? -0.668 0.937 0.310 1.00 98.25 96 ILE A CA 1
ATOM 769 C C . ILE A 1 96 ? -0.039 1.117 1.679 1.00 98.25 96 ILE A C 1
ATOM 771 O O . ILE A 1 96 ? 0.680 0.231 2.139 1.00 98.25 96 ILE A O 1
ATOM 775 N N . ALA A 1 97 ? -0.268 2.279 2.281 1.00 97.31 97 ALA A N 1
ATOM 776 C CA . ALA A 1 97 ? 0.277 2.656 3.577 1.00 97.31 97 ALA A CA 1
ATOM 777 C C . ALA A 1 97 ? -0.431 3.909 4.115 1.00 97.31 97 ALA A C 1
ATOM 779 O O . ALA A 1 97 ? -1.210 4.563 3.418 1.00 97.31 97 ALA A O 1
ATOM 780 N N . TRP A 1 98 ? -0.099 4.279 5.349 1.00 95.75 98 TRP A N 1
ATOM 781 C CA . TRP A 1 98 ? -0.305 5.642 5.827 1.00 95.75 98 TRP A CA 1
ATOM 782 C C . TRP A 1 98 ? 0.626 6.597 5.078 1.00 95.75 98 TRP A C 1
ATOM 784 O O . TRP A 1 98 ? 1.840 6.386 5.068 1.00 95.75 98 TRP A O 1
ATOM 794 N N . GLU A 1 99 ? 0.038 7.616 4.453 1.00 95.00 99 GLU A N 1
ATOM 795 C CA . GLU A 1 99 ? 0.710 8.613 3.614 1.00 95.00 99 GLU A CA 1
ATOM 796 C C . GLU A 1 99 ? 1.582 7.948 2.539 1.00 95.00 99 GLU A C 1
ATOM 798 O O . GLU A 1 99 ? 2.788 8.187 2.419 1.00 95.00 99 GLU A O 1
ATOM 803 N N . ALA A 1 100 ? 0.973 7.030 1.783 1.00 96.38 100 ALA A N 1
ATOM 804 C CA . ALA A 1 100 ? 1.666 6.282 0.747 1.00 96.38 100 ALA A CA 1
ATOM 805 C C . ALA A 1 100 ? 2.251 7.200 -0.339 1.00 96.38 100 ALA A C 1
ATOM 807 O O . ALA A 1 100 ? 3.323 6.881 -0.855 1.00 96.38 100 ALA A O 1
ATOM 808 N N . GLU A 1 101 ? 1.602 8.337 -0.622 1.00 94.12 101 GLU A N 1
ATOM 809 C CA . GLU A 1 101 ? 2.034 9.334 -1.611 1.00 94.12 101 GLU A CA 1
ATOM 810 C C . GLU A 1 101 ? 3.371 10.019 -1.281 1.00 94.12 101 GLU A C 1
ATOM 812 O O . GLU A 1 101 ? 3.997 10.595 -2.170 1.00 94.12 101 GLU A O 1
ATOM 817 N N . ASN A 1 102 ? 3.846 9.917 -0.033 1.00 94.00 102 ASN A N 1
ATOM 818 C CA . ASN A 1 102 ? 5.129 10.486 0.396 1.00 94.00 102 ASN A CA 1
ATOM 819 C C . ASN A 1 102 ? 6.354 9.718 -0.124 1.00 94.00 102 ASN A C 1
ATOM 821 O O . ASN A 1 102 ? 7.474 10.170 0.090 1.00 94.00 102 ASN A O 1
ATOM 825 N N . ILE A 1 103 ? 6.168 8.547 -0.741 1.00 94.44 103 ILE A N 1
ATOM 826 C CA . ILE A 1 103 ? 7.249 7.802 -1.393 1.00 94.44 103 ILE A CA 1
ATOM 827 C C . ILE A 1 103 ? 6.848 7.577 -2.841 1.00 94.44 103 ILE A C 1
ATOM 829 O O . ILE A 1 103 ? 5.973 6.759 -3.126 1.00 94.44 103 ILE A O 1
ATOM 833 N N . THR A 1 104 ? 7.509 8.285 -3.746 1.00 93.75 104 THR A N 1
ATOM 834 C CA . THR A 1 104 ? 7.301 8.166 -5.189 1.00 93.75 104 THR A CA 1
ATOM 835 C C . THR A 1 104 ? 8.205 7.111 -5.823 1.00 93.75 104 THR A C 1
ATOM 837 O O . THR A 1 104 ? 9.214 6.684 -5.256 1.00 93.75 104 THR A O 1
ATOM 840 N N . MET A 1 105 ? 7.894 6.720 -7.060 1.00 93.75 105 MET A N 1
ATOM 841 C CA . MET A 1 105 ? 8.726 5.813 -7.854 1.00 93.75 105 MET A CA 1
ATOM 842 C C . MET A 1 105 ? 10.172 6.322 -7.989 1.00 93.75 105 MET A C 1
ATOM 844 O O . MET A 1 105 ? 11.103 5.517 -7.994 1.00 93.75 105 MET A O 1
ATOM 848 N N . SER A 1 106 ? 10.379 7.640 -8.101 1.00 92.19 106 SER A N 1
ATOM 849 C CA . SER A 1 106 ? 11.719 8.237 -8.202 1.00 92.19 106 SER A CA 1
ATOM 850 C C . SER A 1 106 ? 12.543 8.131 -6.921 1.00 92.19 106 SER A C 1
ATOM 852 O O . SER A 1 106 ? 13.766 8.073 -7.004 1.00 92.19 106 SER A O 1
ATOM 854 N N . GLU A 1 107 ? 11.889 8.084 -5.763 1.00 93.81 107 GLU 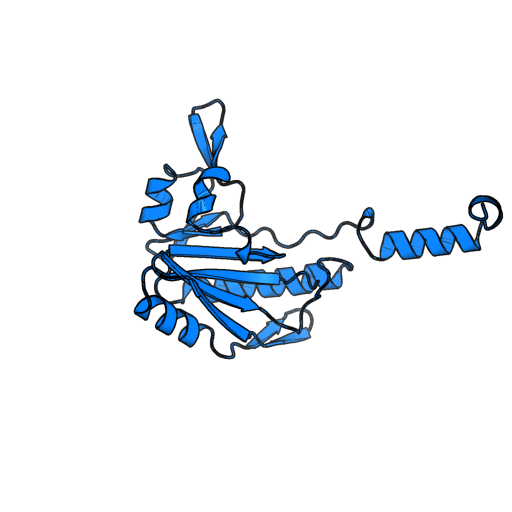A N 1
ATOM 855 C CA . GLU A 1 107 ? 12.534 7.963 -4.448 1.00 93.81 107 GLU A CA 1
ATOM 856 C C . GLU A 1 107 ? 12.770 6.495 -4.070 1.00 93.81 107 GLU A C 1
ATOM 858 O O . GLU A 1 107 ? 13.527 6.189 -3.155 1.00 93.81 107 GLU A O 1
ATOM 863 N N . LEU A 1 108 ? 12.165 5.557 -4.803 1.00 93.94 108 LEU A N 1
ATOM 864 C CA . LEU A 1 108 ? 12.241 4.125 -4.534 1.00 93.94 108 LEU A CA 1
ATOM 865 C C . LEU A 1 108 ? 13.673 3.555 -4.414 1.00 93.94 108 LEU A C 1
ATOM 867 O O . LEU A 1 108 ? 13.866 2.676 -3.573 1.00 93.94 108 LEU A O 1
ATOM 871 N N . PRO A 1 109 ? 14.691 4.023 -5.171 1.00 95.62 109 PRO A N 1
ATOM 872 C CA . PRO A 1 109 ? 16.077 3.592 -4.974 1.00 95.62 109 PRO A CA 1
ATOM 873 C C . PRO A 1 109 ? 16.644 3.887 -3.578 1.00 95.62 109 PRO A C 1
ATOM 875 O O . PRO A 1 109 ? 17.519 3.153 -3.129 1.00 95.62 109 PRO A O 1
ATOM 878 N N . GLU A 1 110 ? 16.151 4.917 -2.883 1.00 96.38 110 GLU A N 1
ATOM 879 C CA . GLU A 1 110 ? 16.575 5.263 -1.515 1.00 96.38 110 GLU A CA 1
ATOM 880 C C . GLU A 1 110 ? 16.096 4.234 -0.481 1.00 96.38 110 GLU A C 1
ATOM 882 O O . GLU A 1 110 ? 16.665 4.126 0.601 1.00 96.38 110 GLU A O 1
ATOM 887 N N . TRP A 1 111 ? 15.092 3.431 -0.840 1.00 96.56 111 TRP A N 1
ATOM 888 C CA . TRP A 1 111 ? 14.523 2.366 -0.013 1.00 96.56 111 TRP A CA 1
ATOM 889 C C . TRP A 1 111 ? 15.099 0.984 -0.340 1.00 96.56 111 TRP A C 1
ATOM 891 O O . TRP A 1 111 ? 14.560 -0.035 0.102 1.00 96.56 111 TRP A O 1
ATOM 901 N N . VAL A 1 112 ? 16.165 0.930 -1.146 1.00 96.88 112 VAL A N 1
ATOM 902 C CA . VAL A 1 112 ? 16.880 -0.306 -1.473 1.00 96.88 112 VAL A CA 1
ATOM 903 C C . VAL A 1 112 ? 18.149 -0.410 -0.632 1.00 96.88 112 VAL A C 1
ATOM 905 O O . VAL A 1 112 ? 19.161 0.233 -0.903 1.00 96.88 112 VAL A O 1
ATOM 908 N N . GLU A 1 113 ? 18.117 -1.295 0.356 1.00 96.56 113 GLU A N 1
ATOM 909 C CA . GLU A 1 113 ? 19.273 -1.672 1.161 1.00 96.56 113 GLU A CA 1
ATOM 910 C C . GLU A 1 113 ? 20.171 -2.639 0.370 1.00 96.56 113 GLU A C 1
ATOM 912 O O . GLU A 1 113 ? 19.685 -3.584 -0.256 1.00 96.56 113 GLU A O 1
ATOM 917 N N . THR A 1 114 ? 21.491 -2.440 0.412 1.00 96.56 114 THR A N 1
ATOM 918 C CA . THR A 1 114 ? 22.461 -3.449 -0.049 1.00 96.56 114 THR A CA 1
ATOM 919 C C . THR A 1 114 ? 23.019 -4.195 1.156 1.00 96.56 114 THR A C 1
ATOM 921 O O . THR A 1 114 ? 23.700 -3.614 1.998 1.00 96.56 114 THR A O 1
ATOM 924 N N . LEU A 1 115 ? 22.730 -5.490 1.231 1.00 96.00 115 LEU A N 1
ATOM 925 C CA . LEU A 1 115 ? 23.162 -6.373 2.305 1.00 96.00 115 LEU A CA 1
ATOM 926 C C . LEU A 1 115 ? 24.660 -6.695 2.196 1.00 96.00 115 LEU A C 1
ATOM 928 O O . LEU A 1 115 ? 25.287 -6.549 1.147 1.00 96.00 115 LEU A O 1
ATOM 932 N N . HIS A 1 116 ? 25.238 -7.213 3.282 1.00 94.25 116 HIS A N 1
ATOM 933 C CA . HIS A 1 116 ? 26.663 -7.568 3.370 1.00 94.25 116 HIS A CA 1
ATOM 934 C C . HIS A 1 116 ? 27.125 -8.574 2.301 1.00 94.25 116 HIS A C 1
ATOM 936 O O . HIS A 1 116 ? 28.297 -8.595 1.935 1.00 94.25 116 HIS A O 1
ATOM 942 N N . ASN A 1 117 ? 26.217 -9.416 1.807 1.00 95.06 117 ASN A N 1
ATOM 943 C CA . ASN A 1 117 ? 26.473 -10.395 0.748 1.00 95.06 117 ASN A CA 1
ATOM 944 C C . ASN A 1 117 ? 26.280 -9.821 -0.672 1.00 95.06 117 ASN A C 1
ATOM 946 O O . ASN A 1 117 ? 26.364 -10.570 -1.642 1.00 95.06 117 ASN A O 1
ATOM 950 N N . GLY A 1 118 ? 26.018 -8.516 -0.801 1.00 95.12 118 GLY A N 1
ATOM 951 C CA . GLY A 1 118 ? 25.766 -7.828 -2.067 1.00 95.12 118 GLY A CA 1
ATOM 952 C C . GLY A 1 118 ? 24.334 -7.959 -2.593 1.00 95.12 118 GLY A C 1
ATOM 953 O O . GLY A 1 118 ? 24.017 -7.360 -3.621 1.00 95.12 118 GLY A O 1
ATOM 954 N N . GLU A 1 119 ? 23.459 -8.711 -1.917 1.00 96.56 119 GLU A N 1
ATOM 955 C CA . GLU A 1 119 ? 22.045 -8.787 -2.283 1.00 96.56 119 GLU A CA 1
ATOM 956 C C . GLU A 1 119 ? 21.335 -7.472 -1.967 1.00 96.56 119 GLU A C 1
ATOM 958 O O . GLU A 1 119 ? 21.645 -6.788 -0.992 1.00 96.56 119 GLU A O 1
ATOM 963 N N . LYS A 1 120 ? 20.350 -7.121 -2.790 1.00 97.00 120 LYS A N 1
ATOM 964 C CA . LYS A 1 120 ? 19.534 -5.924 -2.592 1.00 97.00 120 LYS A CA 1
ATOM 965 C C . LYS A 1 120 ? 18.229 -6.284 -1.913 1.00 97.00 120 LYS A C 1
ATOM 967 O O . LYS A 1 120 ? 17.634 -7.295 -2.264 1.00 97.00 120 LYS A O 1
ATOM 972 N N . ARG A 1 121 ? 17.732 -5.450 -1.010 1.00 96.38 121 ARG A N 1
ATOM 973 C CA . ARG A 1 121 ? 16.451 -5.635 -0.324 1.00 96.38 121 ARG A CA 1
ATOM 974 C C . ARG A 1 121 ? 15.654 -4.343 -0.373 1.00 96.38 121 ARG A C 1
ATOM 976 O O . ARG A 1 121 ? 16.180 -3.285 -0.067 1.00 96.38 121 ARG A O 1
ATOM 983 N N . LEU A 1 122 ? 14.377 -4.440 -0.727 1.00 95.94 122 LEU A N 1
ATOM 984 C CA . LEU A 1 122 ? 13.463 -3.306 -0.663 1.00 95.94 122 LEU A CA 1
ATOM 985 C C . LEU A 1 122 ? 12.856 -3.225 0.744 1.00 95.94 122 LEU A C 1
ATOM 987 O O . LEU A 1 122 ? 12.285 -4.205 1.232 1.00 95.94 122 LEU A O 1
ATOM 991 N N . GLU A 1 123 ? 13.008 -2.082 1.408 1.00 95.06 123 GLU A N 1
ATOM 992 C CA . GLU A 1 123 ? 12.610 -1.893 2.811 1.00 95.06 123 GLU A CA 1
ATOM 993 C C . GLU A 1 123 ? 11.145 -1.487 3.000 1.00 95.06 123 GLU A C 1
ATOM 995 O O . GLU A 1 123 ? 10.655 -1.417 4.127 1.00 95.06 123 GLU A O 1
ATOM 1000 N N . ILE A 1 124 ? 10.419 -1.276 1.904 1.00 95.31 124 ILE A N 1
ATOM 1001 C CA . ILE A 1 124 ? 9.006 -0.901 1.923 1.00 95.31 124 ILE A CA 1
ATOM 1002 C C . ILE A 1 124 ? 8.127 -1.982 1.313 1.00 95.31 124 ILE A C 1
ATOM 1004 O O . ILE A 1 124 ? 8.574 -2.796 0.505 1.00 95.31 124 ILE A O 1
ATOM 1008 N N . GLU A 1 125 ? 6.852 -1.958 1.688 1.00 96.25 125 GLU A N 1
ATOM 1009 C CA . GLU A 1 125 ? 5.789 -2.777 1.108 1.00 96.25 125 GLU A CA 1
ATOM 1010 C C . GLU A 1 125 ? 5.205 -2.049 -0.105 1.00 96.25 125 GLU A C 1
ATOM 1012 O O . GLU A 1 125 ? 4.641 -0.964 0.038 1.00 96.25 125 GLU A O 1
ATOM 1017 N N . CYS A 1 126 ? 5.392 -2.598 -1.303 1.00 97.81 126 CYS A N 1
ATOM 1018 C CA . CYS A 1 126 ? 4.899 -2.015 -2.548 1.00 97.81 126 CYS A CA 1
ATOM 1019 C C . CYS A 1 126 ? 4.847 -3.051 -3.679 1.00 97.81 126 CYS A C 1
ATOM 1021 O O . CYS A 1 126 ? 5.386 -4.154 -3.570 1.00 97.81 126 CYS A O 1
ATOM 1023 N N . VAL A 1 127 ? 4.204 -2.669 -4.780 1.00 98.56 127 VAL A N 1
ATOM 1024 C CA . VAL A 1 127 ? 4.147 -3.400 -6.046 1.00 98.56 127 VAL A CA 1
ATOM 1025 C C . VAL A 1 127 ? 4.859 -2.571 -7.111 1.00 98.56 127 VAL A C 1
ATOM 1027 O O . VAL A 1 127 ? 4.623 -1.371 -7.235 1.00 98.56 127 VAL A O 1
ATOM 1030 N N . VAL A 1 128 ? 5.702 -3.216 -7.907 1.00 98.50 128 VAL A N 1
ATOM 1031 C CA . VAL A 1 128 ? 6.464 -2.612 -9.003 1.00 98.50 128 VAL A CA 1
ATOM 1032 C C . VAL A 1 128 ? 6.283 -3.416 -10.285 1.00 98.50 128 VAL A C 1
ATOM 1034 O O . VAL A 1 128 ? 6.134 -4.641 -10.245 1.00 98.50 128 VAL A O 1
ATOM 1037 N N . ASP A 1 129 ? 6.305 -2.738 -11.430 1.00 98.12 129 ASP A N 1
ATOM 1038 C CA . ASP A 1 129 ? 6.382 -3.408 -12.729 1.00 98.12 129 ASP A CA 1
ATOM 1039 C C . ASP A 1 129 ? 7.739 -4.127 -12.907 1.00 98.12 129 ASP A C 1
ATOM 1041 O O . ASP A 1 129 ? 8.715 -3.882 -12.187 1.00 98.12 129 ASP A O 1
ATOM 1045 N N . ASN A 1 130 ? 7.820 -5.037 -13.879 1.00 98.38 130 ASN A N 1
ATOM 1046 C CA . ASN A 1 130 ? 9.037 -5.808 -14.132 1.00 98.38 130 ASN A CA 1
ATOM 1047 C C . ASN A 1 130 ? 10.232 -4.921 -14.516 1.00 98.38 130 ASN A C 1
ATOM 1049 O O . ASN A 1 130 ? 11.360 -5.222 -14.143 1.00 98.38 130 ASN A O 1
ATOM 1053 N N . SER A 1 131 ? 10.004 -3.821 -15.238 1.00 97.31 131 SER A N 1
ATOM 1054 C CA . SER A 1 131 ? 11.084 -2.911 -15.630 1.00 97.31 131 SER A CA 1
ATOM 1055 C C . SER A 1 131 ? 11.698 -2.222 -14.413 1.00 97.31 131 SER A C 1
ATOM 1057 O O . SER A 1 131 ? 12.914 -2.076 -14.337 1.00 97.31 131 SER A O 1
ATOM 1059 N N . LEU A 1 132 ? 10.873 -1.785 -13.468 1.00 96.94 132 LEU A N 1
ATOM 1060 C CA . LEU A 1 132 ? 11.289 -1.128 -12.241 1.00 96.94 132 LEU A CA 1
ATOM 1061 C C . LEU A 1 132 ? 11.948 -2.136 -11.297 1.00 96.94 132 LEU A C 1
ATOM 1063 O O . LEU A 1 132 ? 13.009 -1.849 -10.757 1.00 96.94 132 LEU A O 1
ATOM 1067 N N . TYR A 1 133 ? 11.404 -3.348 -11.175 1.00 98.25 133 TYR A N 1
ATOM 1068 C CA . TYR A 1 133 ? 12.043 -4.438 -10.430 1.00 98.25 133 TYR A CA 1
ATOM 1069 C C . TYR A 1 133 ? 13.477 -4.728 -10.913 1.00 98.25 133 TYR A C 1
ATOM 1071 O O . TYR A 1 133 ? 14.408 -4.830 -10.109 1.00 98.25 133 TYR A O 1
ATOM 1079 N N . GLU A 1 134 ? 13.669 -4.804 -12.232 1.00 97.94 134 GLU A N 1
ATOM 1080 C CA . GLU A 1 134 ? 14.980 -4.963 -12.870 1.00 97.94 134 GLU A CA 1
ATOM 1081 C C . GLU A 1 134 ? 15.895 -3.756 -12.593 1.00 97.94 134 GLU A C 1
ATOM 1083 O O . GLU A 1 134 ? 17.047 -3.936 -12.197 1.00 97.94 134 GLU A O 1
ATOM 1088 N N . GLN A 1 135 ? 15.380 -2.524 -12.716 1.00 96.75 135 GLN A N 1
ATOM 1089 C CA . GLN A 1 135 ? 16.124 -1.282 -12.436 1.00 96.75 135 GLN A CA 1
ATOM 1090 C C . GLN A 1 135 ? 16.604 -1.189 -10.982 1.00 96.75 135 GLN A C 1
ATOM 1092 O O . GLN A 1 135 ? 17.728 -0.753 -10.728 1.00 96.75 135 GLN A O 1
ATOM 1097 N N . LEU A 1 136 ? 15.796 -1.651 -10.027 1.00 96.81 136 LEU A N 1
ATOM 1098 C CA . LEU A 1 136 ? 16.179 -1.723 -8.615 1.00 96.81 136 LEU A CA 1
ATOM 1099 C C . LEU A 1 136 ? 17.243 -2.805 -8.355 1.00 96.81 136 LEU A C 1
ATOM 1101 O O . LEU A 1 136 ? 17.828 -2.851 -7.276 1.00 96.81 136 LEU A O 1
ATOM 1105 N N . GLY A 1 137 ? 17.567 -3.641 -9.345 1.00 97.00 137 GLY A N 1
ATOM 1106 C CA . GLY A 1 137 ? 18.554 -4.714 -9.252 1.00 97.00 137 GLY A CA 1
ATOM 1107 C C . GLY A 1 137 ? 18.007 -5.977 -8.599 1.00 97.00 137 GLY A C 1
ATOM 1108 O O . GLY A 1 137 ? 18.731 -6.622 -7.848 1.00 97.00 137 GLY A O 1
ATOM 1109 N N . LYS A 1 138 ? 16.741 -6.308 -8.884 1.00 97.31 138 LYS A N 1
ATOM 1110 C CA . LYS A 1 138 ? 16.052 -7.522 -8.422 1.00 97.31 138 LYS A CA 1
ATOM 1111 C C . LYS A 1 138 ? 16.132 -7.737 -6.910 1.00 97.31 138 LYS A C 1
ATOM 1113 O O . LYS A 1 138 ? 16.728 -8.725 -6.475 1.00 97.31 138 LYS A O 1
ATOM 1118 N N . PRO A 1 139 ? 15.543 -6.845 -6.093 1.00 97.31 139 PRO A N 1
ATOM 1119 C CA . PRO A 1 139 ? 15.574 -7.031 -4.655 1.00 97.31 139 PRO A CA 1
ATOM 1120 C C . PRO A 1 139 ? 15.056 -8.416 -4.234 1.00 97.31 139 PRO A C 1
ATOM 1122 O O . PRO A 1 139 ? 14.083 -8.941 -4.792 1.00 97.31 139 PRO A O 1
ATOM 1125 N N . ILE A 1 140 ? 15.724 -9.016 -3.251 1.00 97.06 140 ILE A N 1
ATOM 1126 C CA . ILE A 1 140 ? 15.305 -10.267 -2.629 1.00 97.06 140 ILE A CA 1
ATOM 1127 C C . ILE A 1 140 ? 14.008 -10.051 -1.843 1.00 97.06 140 ILE A C 1
ATOM 1129 O O . ILE A 1 140 ? 13.652 -8.932 -1.473 1.00 97.06 140 ILE A O 1
ATOM 1133 N N . PHE A 1 141 ? 13.291 -11.145 -1.582 1.00 95.75 141 PHE A N 1
ATOM 1134 C CA . PHE A 1 141 ? 11.968 -11.133 -0.941 1.00 95.75 141 PHE A CA 1
ATOM 1135 C C . PHE A 1 141 ? 10.882 -10.362 -1.711 1.00 95.75 141 PHE A C 1
ATOM 1137 O O . PHE A 1 141 ? 9.827 -10.059 -1.150 1.00 95.75 141 PHE A O 1
ATOM 1144 N N . CYS A 1 142 ? 11.096 -10.114 -3.004 1.00 97.31 142 CYS A N 1
ATOM 1145 C CA . CYS A 1 142 ? 10.034 -9.779 -3.940 1.00 97.31 142 CYS A CA 1
ATOM 1146 C C . CYS A 1 142 ? 9.400 -11.061 -4.492 1.00 97.31 142 CYS A C 1
ATOM 1148 O O . CYS A 1 142 ? 10.089 -12.010 -4.863 1.00 97.31 142 CYS A O 1
ATOM 1150 N N . TYR A 1 143 ? 8.074 -11.085 -4.555 1.00 97.62 143 TYR A N 1
ATOM 1151 C CA . TYR A 1 143 ? 7.298 -12.224 -5.040 1.00 97.62 143 TYR A CA 1
ATOM 1152 C C . TYR A 1 143 ? 6.518 -11.830 -6.296 1.00 97.62 143 TYR A C 1
ATOM 1154 O O . TYR A 1 143 ? 6.231 -10.646 -6.473 1.00 97.62 143 TYR A O 1
ATOM 1162 N N . PRO A 1 144 ? 6.120 -12.785 -7.149 1.00 98.00 144 PRO A N 1
ATOM 1163 C CA . PRO A 1 144 ? 5.170 -12.499 -8.216 1.00 98.00 144 PRO A CA 1
ATOM 1164 C C . PRO A 1 144 ? 3.854 -11.959 -7.636 1.00 98.00 144 PRO A C 1
ATOM 1166 O O . PRO A 1 144 ? 3.282 -12.551 -6.714 1.00 98.00 144 PRO A O 1
ATOM 1169 N N . PHE A 1 145 ? 3.384 -10.828 -8.160 1.00 98.12 145 PHE A N 1
ATOM 1170 C CA . PHE A 1 145 ? 2.106 -10.223 -7.768 1.00 98.12 145 PHE A CA 1
ATOM 1171 C C . PHE A 1 145 ? 0.988 -10.584 -8.754 1.00 98.12 145 PHE A C 1
ATOM 1173 O O . PHE A 1 145 ? -0.076 -11.069 -8.356 1.00 98.12 145 PHE A O 1
ATOM 1180 N N . ARG A 1 146 ? 1.285 -10.377 -10.039 1.00 97.38 146 ARG A N 1
ATOM 1181 C CA . ARG A 1 146 ? 0.578 -10.808 -11.252 1.00 97.38 146 ARG A CA 1
ATOM 1182 C C . ARG A 1 146 ? 1.600 -10.822 -12.397 1.00 97.38 146 ARG A C 1
ATOM 1184 O O . ARG A 1 146 ? 2.734 -10.384 -12.191 1.00 97.38 146 ARG A O 1
ATOM 1191 N N . ASP A 1 147 ? 1.216 -11.271 -13.584 1.00 97.69 147 ASP A N 1
ATOM 1192 C CA . ASP A 1 147 ? 2.116 -11.285 -14.743 1.00 97.69 147 ASP A CA 1
ATOM 1193 C C . ASP A 1 147 ? 2.721 -9.898 -14.998 1.00 97.69 147 ASP A C 1
ATOM 1195 O O . ASP A 1 147 ? 2.003 -8.913 -15.153 1.00 97.69 147 ASP A O 1
ATOM 1199 N N . GLY A 1 148 ? 4.055 -9.821 -14.997 1.00 97.88 148 GLY A N 1
ATOM 1200 C CA . GLY A 1 148 ? 4.798 -8.573 -15.193 1.00 97.88 148 GLY A CA 1
ATOM 1201 C C . GLY A 1 148 ? 4.958 -7.688 -13.951 1.00 97.88 148 GLY A C 1
ATOM 1202 O O . GLY A 1 148 ? 5.493 -6.591 -14.090 1.00 97.88 148 GLY A O 1
ATOM 1203 N N . TYR A 1 149 ? 4.542 -8.135 -12.760 1.00 98.62 149 TYR A N 1
ATOM 1204 C CA . TYR A 1 149 ? 4.635 -7.353 -11.522 1.00 98.62 149 TYR A CA 1
ATOM 1205 C C . TYR A 1 149 ? 5.225 -8.143 -10.360 1.00 98.62 149 TYR A C 1
ATOM 1207 O O . TYR A 1 149 ? 4.928 -9.324 -10.150 1.00 98.62 149 TYR A O 1
ATOM 1215 N N . TRP A 1 150 ? 5.985 -7.429 -9.539 1.00 98.56 150 TRP A N 1
ATOM 1216 C CA . TRP A 1 150 ? 6.650 -7.935 -8.348 1.00 98.56 150 TRP A CA 1
ATOM 1217 C C . TRP A 1 150 ? 6.234 -7.123 -7.135 1.00 98.56 150 TRP A C 1
ATOM 1219 O O . TRP A 1 150 ? 5.968 -5.931 -7.248 1.00 98.56 150 TRP A O 1
ATOM 1229 N N . TRP A 1 151 ? 6.182 -7.749 -5.966 1.00 97.94 151 TRP A N 1
ATOM 1230 C CA . TRP A 1 151 ? 5.833 -7.033 -4.742 1.00 97.94 151 TRP A CA 1
ATOM 1231 C C . TRP A 1 151 ? 6.543 -7.559 -3.508 1.00 97.94 151 TRP A C 1
ATOM 1233 O O . TRP A 1 151 ? 6.855 -8.750 -3.396 1.00 97.94 151 TRP A O 1
ATOM 1243 N N . THR A 1 152 ? 6.747 -6.659 -2.559 1.00 96.38 152 THR A N 1
ATOM 1244 C CA . THR A 1 152 ? 7.002 -6.980 -1.158 1.00 96.38 152 THR A CA 1
ATOM 1245 C C . THR A 1 152 ? 5.647 -7.100 -0.465 1.00 96.38 152 THR A C 1
ATOM 1247 O O . THR A 1 152 ? 4.817 -6.193 -0.498 1.00 96.38 152 THR A O 1
ATOM 1250 N N . ARG A 1 153 ? 5.373 -8.281 0.101 1.00 94.06 153 ARG A N 1
ATOM 1251 C CA . ARG A 1 153 ? 4.049 -8.614 0.643 1.00 94.06 153 ARG A CA 1
ATOM 1252 C C . ARG A 1 153 ? 3.656 -7.666 1.774 1.00 94.06 153 ARG A C 1
ATOM 1254 O O . ARG A 1 153 ? 4.447 -7.459 2.691 1.00 94.06 153 ARG A O 1
ATOM 1261 N N . TYR A 1 154 ? 2.411 -7.206 1.724 1.00 95.62 154 TYR A N 1
ATOM 1262 C CA . TYR A 1 154 ? 1.783 -6.443 2.796 1.00 95.62 154 TYR A CA 1
ATOM 1263 C C . TYR A 1 154 ? 1.663 -7.274 4.073 1.00 95.62 154 TYR A C 1
ATOM 1265 O O . TYR A 1 154 ? 1.221 -8.428 4.013 1.00 95.62 154 TYR A O 1
ATOM 1273 N N . LYS A 1 155 ? 2.051 -6.704 5.216 1.00 94.06 155 LYS A N 1
ATOM 1274 C CA . LYS A 1 155 ? 2.026 -7.402 6.517 1.00 94.06 155 LYS A CA 1
ATOM 1275 C C . LYS A 1 155 ? 0.886 -6.968 7.432 1.00 94.06 155 LYS A C 1
ATOM 1277 O O . LYS A 1 155 ? 0.700 -7.588 8.477 1.00 94.06 155 LYS A O 1
ATOM 1282 N N . GLY A 1 156 ? 0.113 -5.967 7.022 1.00 94.62 156 GLY A N 1
ATOM 1283 C CA . GLY A 1 156 ? -0.928 -5.378 7.853 1.00 94.62 156 GLY A CA 1
ATOM 1284 C C . GLY A 1 156 ? -0.402 -4.281 8.770 1.00 94.62 156 GLY A C 1
ATOM 1285 O O . GLY A 1 156 ? 0.801 -4.093 8.956 1.00 94.62 156 GLY A O 1
ATOM 1286 N N . GLU A 1 157 ? -1.347 -3.562 9.352 1.00 96.06 157 GLU A N 1
ATOM 1287 C CA . GLU A 1 157 ? -1.092 -2.447 10.248 1.00 96.06 157 GLU A CA 1
ATOM 1288 C C . GLU A 1 157 ? -0.809 -2.916 11.681 1.00 96.06 157 GLU A C 1
ATOM 1290 O O . GLU A 1 157 ? -1.411 -3.868 12.182 1.00 96.06 157 GLU A O 1
ATOM 1295 N N . ILE A 1 158 ? 0.099 -2.221 12.375 1.00 92.44 158 ILE A N 1
ATOM 1296 C CA . ILE A 1 158 ? 0.532 -2.585 13.732 1.00 92.44 158 ILE A CA 1
ATOM 1297 C C . ILE A 1 158 ? -0.065 -1.619 14.758 1.00 92.44 158 ILE A C 1
ATOM 1299 O O . ILE A 1 158 ? 0.202 -0.417 14.736 1.00 92.44 158 ILE A O 1
ATOM 1303 N N . TYR A 1 159 ? -0.813 -2.158 15.722 1.00 92.06 159 TYR A N 1
ATOM 1304 C CA . TYR A 1 159 ? -1.270 -1.408 16.890 1.00 92.06 159 TYR A CA 1
ATOM 1305 C C . TYR A 1 159 ? -0.179 -1.328 17.966 1.00 92.06 159 TYR A C 1
ATOM 1307 O O . TYR A 1 159 ? 0.271 -2.355 18.474 1.00 92.06 159 TYR A O 1
ATOM 1315 N N . ASN A 1 160 ? 0.218 -0.111 18.353 1.00 88.44 160 ASN A N 1
ATOM 1316 C CA . ASN A 1 160 ? 1.146 0.123 19.461 1.00 88.44 160 ASN A CA 1
ATOM 1317 C C . ASN A 1 160 ? 0.443 0.858 20.619 1.00 88.44 160 ASN A C 1
ATOM 1319 O O . ASN A 1 160 ? 0.283 2.081 20.542 1.00 88.44 160 ASN A O 1
ATOM 1323 N N . PRO A 1 161 ? 0.091 0.164 21.720 1.00 82.69 161 PRO A N 1
ATOM 1324 C CA . PRO A 1 161 ? -0.625 0.755 22.851 1.00 82.69 161 PRO A CA 1
ATOM 1325 C C . PRO A 1 161 ? 0.048 2.005 23.440 1.00 82.69 161 PRO A C 1
ATOM 1327 O O . PRO A 1 161 ? -0.637 2.954 23.819 1.00 82.69 161 PRO A O 1
ATOM 1330 N N . LEU A 1 162 ? 1.384 2.067 23.461 1.00 81.31 162 LEU A N 1
ATOM 1331 C CA . LEU A 1 162 ? 2.122 3.196 24.045 1.00 81.31 162 LEU A CA 1
ATOM 1332 C C . LEU A 1 162 ? 2.048 4.480 23.195 1.00 81.31 162 LEU A C 1
ATOM 1334 O O . LEU A 1 162 ? 2.241 5.574 23.723 1.00 81.31 162 LEU A O 1
ATOM 1338 N N . GLY A 1 163 ? 1.754 4.362 21.895 1.00 76.31 163 GLY A N 1
ATOM 1339 C CA . GLY A 1 163 ? 1.525 5.487 20.971 1.00 76.31 163 GLY A CA 1
ATOM 1340 C C . GLY A 1 163 ? 0.042 5.780 20.694 1.00 76.31 163 GLY A C 1
ATOM 1341 O O . GLY A 1 163 ? -0.283 6.633 19.862 1.00 76.31 163 GLY A O 1
ATOM 1342 N N . SER A 1 164 ? -0.849 5.056 21.369 1.00 84.50 164 SER A N 1
ATOM 1343 C CA . SER A 1 164 ? -2.286 5.009 21.101 1.00 84.50 164 SER A CA 1
ATOM 1344 C C . SER A 1 164 ? -3.107 5.871 22.071 1.00 84.50 164 SER A C 1
ATOM 1346 O O . SER A 1 164 ? -2.562 6.529 22.964 1.00 84.50 164 SER A O 1
ATOM 1348 N N . SER A 1 165 ? -4.437 5.832 21.939 1.00 81.88 165 SER A N 1
ATOM 1349 C CA . SER A 1 165 ? -5.342 6.396 22.947 1.00 81.88 165 SER A CA 1
ATOM 1350 C C . SER A 1 165 ? -5.224 5.716 24.314 1.00 81.88 165 SER A C 1
ATOM 1352 O O . SER A 1 165 ? -5.492 6.362 25.328 1.00 81.88 165 SER A O 1
ATOM 1354 N N . ASP A 1 166 ? -4.777 4.457 24.377 1.00 86.12 166 ASP A N 1
ATOM 1355 C CA . ASP A 1 166 ? -4.639 3.719 25.638 1.00 86.12 166 ASP A CA 1
ATOM 1356 C C . ASP A 1 166 ? -3.619 4.384 26.560 1.00 86.12 166 ASP A C 1
ATOM 1358 O O . ASP A 1 166 ? -3.849 4.497 27.762 1.00 86.12 166 ASP A O 1
ATOM 1362 N N . GLN A 1 167 ? -2.521 4.911 26.008 1.00 87.19 167 GLN A N 1
ATOM 1363 C CA . GLN A 1 167 ? -1.521 5.630 26.795 1.00 87.19 167 GLN A CA 1
ATOM 1364 C C . GLN A 1 167 ? -2.096 6.911 27.409 1.00 87.19 167 GLN A C 1
ATOM 1366 O O . GLN A 1 167 ? -1.763 7.265 28.544 1.00 87.19 167 GLN A O 1
ATOM 1371 N N . GLN A 1 168 ? -2.952 7.623 26.672 1.00 83.50 168 GLN A N 1
ATOM 1372 C CA . GLN A 1 168 ? -3.636 8.800 27.197 1.00 83.50 168 GLN A CA 1
ATOM 1373 C C . GLN A 1 168 ? -4.630 8.398 28.288 1.00 83.50 168 GLN A C 1
ATOM 1375 O O . GLN A 1 168 ? -4.601 8.983 29.368 1.00 83.50 168 GLN A O 1
ATOM 1380 N N . ALA A 1 169 ? -5.450 7.372 28.048 1.00 86.06 169 ALA A N 1
ATOM 1381 C CA . ALA A 1 169 ? -6.394 6.856 29.034 1.00 86.06 169 ALA A CA 1
ATOM 1382 C C . ALA A 1 169 ? -5.681 6.408 30.320 1.00 86.06 169 ALA A C 1
ATOM 1384 O O . ALA A 1 169 ? -6.117 6.754 31.418 1.00 86.06 169 ALA A O 1
ATOM 1385 N N . LEU A 1 170 ? -4.542 5.723 30.192 1.00 88.31 170 LEU A N 1
ATOM 1386 C CA . LEU A 1 170 ? -3.710 5.294 31.313 1.00 88.31 170 LEU A CA 1
ATOM 1387 C C . LEU A 1 170 ? -3.126 6.486 32.083 1.00 88.31 170 LEU A C 1
ATOM 1389 O O . LEU A 1 170 ? -3.148 6.498 33.312 1.00 88.31 170 LEU A O 1
ATOM 1393 N N . ARG A 1 171 ? -2.638 7.519 31.382 1.00 88.19 171 ARG A N 1
ATOM 1394 C CA . ARG A 1 171 ? -2.154 8.756 32.019 1.00 88.19 171 ARG A CA 1
ATOM 1395 C C . ARG A 1 171 ? -3.263 9.463 32.788 1.00 88.19 171 ARG A C 1
ATOM 1397 O O . ARG A 1 171 ? -3.044 9.850 33.930 1.00 88.19 171 ARG A O 1
ATOM 1404 N N . GLU A 1 172 ? -4.441 9.617 32.194 1.00 90.31 172 GLU A N 1
ATOM 1405 C CA . GLU A 1 172 ? -5.583 10.240 32.868 1.00 90.31 172 GLU A CA 1
ATOM 1406 C C . GLU A 1 172 ? -6.069 9.404 34.059 1.00 90.31 172 GLU A C 1
ATOM 1408 O O . GLU A 1 172 ? -6.437 9.955 35.095 1.00 90.31 172 GLU A O 1
ATOM 1413 N N . PHE A 1 173 ? -6.011 8.075 33.961 1.00 91.38 173 PHE A N 1
ATOM 1414 C CA . PHE A 1 173 ? -6.283 7.182 35.083 1.00 91.38 173 PHE A CA 1
ATOM 1415 C C . PHE A 1 173 ? -5.273 7.369 36.226 1.00 91.38 173 PHE A C 1
ATOM 1417 O O . PHE A 1 173 ? -5.677 7.559 37.371 1.00 91.38 173 PHE A O 1
ATOM 1424 N N . HIS A 1 174 ? -3.972 7.407 35.930 1.00 92.56 174 HIS A N 1
ATOM 1425 C CA . HIS A 1 174 ? -2.944 7.648 36.946 1.00 92.56 174 HIS A CA 1
ATOM 1426 C C . HIS A 1 174 ? -3.046 9.040 37.575 1.00 92.56 174 HIS A C 1
ATOM 1428 O O . HIS A 1 174 ? -2.927 9.146 38.789 1.00 92.56 174 HIS A O 1
ATOM 1434 N N . LYS A 1 175 ? -3.346 10.091 36.799 1.00 93.31 175 LYS A N 1
ATOM 1435 C CA . LYS A 1 175 ? -3.605 11.437 37.344 1.00 93.31 175 LYS A CA 1
ATOM 1436 C C . LYS A 1 175 ? -4.766 11.451 38.335 1.00 93.31 175 LYS A C 1
ATOM 1438 O O . LYS A 1 175 ? -4.714 12.177 39.319 1.00 93.31 175 LYS A O 1
ATOM 1443 N N . LYS A 1 176 ? -5.814 10.658 38.084 1.00 92.88 176 LYS A N 1
ATOM 1444 C CA . LYS A 1 176 ? -6.947 10.521 39.012 1.00 92.88 176 LYS A CA 1
ATOM 1445 C C . LYS A 1 176 ? -6.567 9.779 40.291 1.00 92.88 176 LYS A C 1
ATOM 1447 O O . LYS A 1 176 ? -7.089 10.119 41.345 1.00 92.88 176 LYS A O 1
ATOM 1452 N N . LEU A 1 177 ? -5.704 8.767 40.196 1.00 94.31 177 LEU A N 1
ATOM 1453 C CA . LEU A 1 177 ? -5.262 7.980 41.351 1.00 94.31 177 LEU A CA 1
ATOM 1454 C C . LEU A 1 177 ? -4.206 8.690 42.204 1.00 94.31 177 LEU A C 1
ATOM 1456 O O . LEU A 1 177 ? -4.175 8.486 43.411 1.00 94.31 177 LEU A O 1
ATOM 1460 N N . PHE A 1 178 ? -3.358 9.497 41.569 1.00 94.19 178 PHE A N 1
ATOM 1461 C CA . PHE A 1 178 ? -2.149 10.074 42.156 1.00 94.19 178 PHE A CA 1
ATOM 1462 C C . PHE A 1 178 ? -2.017 11.574 41.829 1.00 94.19 178 PHE A C 1
ATOM 1464 O O . PHE A 1 178 ? -0.998 11.988 41.270 1.00 94.19 178 PHE A O 1
ATOM 1471 N N . PRO A 1 179 ? -3.040 12.413 42.081 1.00 90.69 179 PRO A N 1
ATOM 1472 C CA . PRO A 1 179 ? -3.069 13.802 41.609 1.00 90.69 179 PRO A CA 1
ATOM 1473 C C . PRO A 1 179 ? -1.878 14.645 42.095 1.00 90.69 179 PRO A C 1
ATOM 1475 O O . PRO A 1 179 ? -1.378 15.494 41.358 1.00 90.69 179 PRO A O 1
ATOM 1478 N N . GLU A 1 180 ? -1.374 14.385 43.301 1.00 93.06 180 GLU A N 1
ATOM 1479 C CA . GLU A 1 180 ? -0.202 15.035 43.895 1.00 93.06 180 GLU A CA 1
ATOM 1480 C C . GLU A 1 180 ? 1.094 14.833 43.098 1.00 93.06 180 GLU A C 1
ATOM 1482 O O . GLU A 1 180 ? 1.984 15.675 43.157 1.00 93.06 180 GLU A O 1
ATOM 1487 N N . HIS A 1 181 ? 1.193 13.754 42.319 1.00 87.69 181 HIS A N 1
ATOM 1488 C CA . HIS A 1 181 ? 2.365 13.447 41.499 1.00 87.69 181 HIS A CA 1
ATOM 1489 C C . HIS A 1 181 ? 2.335 14.112 40.111 1.00 87.69 181 HIS A C 1
ATOM 1491 O O . HIS A 1 181 ? 3.323 14.038 39.379 1.00 87.69 181 HIS A O 1
ATOM 1497 N N . PHE A 1 182 ? 1.219 14.746 39.730 1.00 83.88 182 PHE A N 1
ATOM 1498 C CA . PHE A 1 182 ? 1.021 15.327 38.394 1.00 83.88 182 PHE A CA 1
ATOM 1499 C C . PHE A 1 182 ? 0.625 16.812 38.398 1.00 83.88 182 PHE A C 1
ATOM 1501 O O . PHE A 1 182 ? 0.529 17.405 37.324 1.00 83.88 182 PHE A O 1
ATOM 1508 N N . ASN A 1 183 ? 0.420 17.414 39.570 1.00 74.75 183 ASN A N 1
ATOM 1509 C CA . ASN A 1 183 ? 0.213 18.851 39.729 1.00 74.75 183 ASN A CA 1
ATOM 1510 C C . ASN A 1 183 ? 1.569 19.531 39.997 1.00 74.75 183 ASN A C 1
ATOM 1512 O O . ASN A 1 183 ? 2.037 19.529 41.135 1.00 74.75 183 ASN A O 1
ATOM 1516 N N . TYR A 1 184 ? 2.193 20.086 38.954 1.00 60.84 184 TYR A N 1
ATOM 1517 C CA . TYR A 1 184 ? 3.340 21.000 39.055 1.00 60.84 184 TYR A CA 1
ATOM 1518 C C . TYR A 1 184 ? 2.922 22.409 38.644 1.00 60.84 184 TYR A C 1
ATOM 1520 O O . TYR A 1 184 ? 2.202 22.521 37.624 1.00 60.84 184 TYR A O 1
#

pLDDT: mean 93.49, std 6.62, range [59.5, 98.62]

Sequence (184 aa):
MAIIFELWAECKDEQALAQFVHHFDRVKFNLPAGKEIILYVEVIKKPPSLFGARISSSGLSGFGIRTIQDAIDSTEVGLQLYYHLKFAPDFRFARIAWEAENITMSELPEWVETLHNGEKRLEIECVVDNSLYEQLGKPIFCYPFRDGYWWTRYKGEIYNPLGSSDQQALREFHKKLFPEHFNY

Nearest PDB structures (foldseek):
  4g3k-assembly1_A  TM=3.728E-01  e=8.082E-01  Aquifex aeolicus VF5
  3e0y-assembly1_B  TM=3.406E-01  e=3.189E+00  Geobacter sulfurreducens
  3lgv-assembly3_I  TM=3.463E-01  e=2.996E+00  Escherichia coli K-12
  3lgt-assembly1_A  TM=3.419E-01  e=7.176E+00  Escherichia coli K-12

Secondary structure (DSSP, 8-state):
--B-EEEEEE-SSHHHHHHHHHHTTT-EEE-TTS-EEE-EEEEEEETTTEEEEEEE-TTS-SBSS-SHHHHHHHHHHHHHHHHHHTTS---SEEEEEETGGGS-TTTGGGGEEE-TTS-EEE-S--EEEHHHHHHTT--BT-EEEETTEEEPPP------GGGSHHHHHHHHHHHHH-GGGT--

Foldseek 3Di:
DFFFWKKKFWAPDQVLLVQQQVLLPQDWDQFPVGDIWTKDKDFDDDPPGTGMIIIGTPSAGRHAAADPVNQRVSQRVQVVVLVSVLVGGDTFKMATDGPRVVQDLVNQLVQWDQDPVRAIARNGWIKGFQVSCVVSVNHPCWDDSYVRMTTNDDPTGDHDCCPHVNVVVVVVVVCVVCVVVPDD

Radius of gyration: 19.34 Å; Cα contacts (8 Å, |Δi|>4): 319; chains: 1; bounding box: 46×34×65 Å

Solvent-accessible surface area (backbone atoms only — not comparable to full-atom values): 10288 Å² total; per-residue (Å²): 134,75,38,45,53,26,40,22,35,36,24,86,38,69,67,38,33,54,48,37,50,60,70,47,58,72,43,71,44,79,39,94,92,74,47,76,38,58,38,45,74,46,82,45,75,52,83,96,82,40,32,32,39,40,36,32,40,88,77,52,56,50,73,51,59,43,43,68,63,40,19,51,54,52,26,52,50,47,53,51,48,56,59,54,55,64,74,46,60,69,52,44,33,35,28,65,35,73,52,25,71,81,61,48,78,87,53,46,68,81,42,49,46,71,45,98,88,69,50,30,34,59,79,61,51,33,38,30,20,50,68,51,39,54,71,66,58,56,37,55,80,55,41,84,66,45,96,63,29,34,22,30,76,81,84,64,54,79,70,51,57,83,77,19,52,58,40,52,54,51,51,54,49,46,41,71,77,42,46,82,83,69,68,127

Mean predicted aligned error: 4.78 Å